Protein AF-A0A062V766-F1 (afdb_monomer)

Structure (mmCIF, N/CA/C/O backbone):
data_AF-A0A062V766-F1
#
_entry.id   AF-A0A062V766-F1
#
loop_
_atom_site.group_PDB
_atom_site.id
_atom_site.type_symbol
_atom_site.label_atom_id
_atom_site.label_alt_id
_atom_site.label_comp_id
_atom_site.label_asym_id
_atom_site.label_entity_id
_atom_site.label_seq_id
_atom_site.pdbx_PDB_ins_code
_atom_site.Cartn_x
_atom_site.Cartn_y
_atom_site.Cartn_z
_atom_site.occupancy
_atom_site.B_iso_or_equiv
_atom_site.auth_seq_id
_atom_site.auth_comp_id
_atom_site.auth_asym_id
_atom_site.auth_atom_id
_atom_site.pdbx_PDB_model_num
ATOM 1 N N . MET A 1 1 ? -29.281 -42.625 44.409 1.00 48.81 1 MET A N 1
ATOM 2 C CA . MET A 1 1 ? -29.915 -42.086 43.187 1.00 48.81 1 MET A CA 1
ATOM 3 C C . MET A 1 1 ? -29.491 -40.642 42.894 1.00 48.81 1 MET A C 1
ATOM 5 O O . MET A 1 1 ? -29.068 -40.381 41.783 1.00 48.81 1 MET A O 1
ATOM 9 N N . VAL A 1 2 ? -29.471 -39.732 43.881 1.00 44.69 2 VAL A N 1
ATOM 10 C CA . VAL A 1 2 ? -29.053 -38.321 43.687 1.00 44.69 2 VAL A CA 1
ATOM 11 C C . VAL A 1 2 ? -27.587 -38.158 43.235 1.00 44.69 2 VAL A C 1
ATOM 13 O O . VAL A 1 2 ? -27.307 -37.372 42.341 1.00 44.69 2 VAL A O 1
ATOM 16 N N . LYS A 1 3 ? -26.642 -38.946 43.771 1.00 46.03 3 LYS A N 1
ATOM 17 C CA . LYS A 1 3 ? -25.210 -38.843 43.408 1.00 46.03 3 LYS A CA 1
ATOM 18 C C . LYS A 1 3 ? -24.894 -39.232 41.954 1.00 46.03 3 LYS A C 1
ATOM 20 O O . LYS A 1 3 ? -23.964 -38.690 41.372 1.00 46.03 3 LYS A O 1
ATOM 25 N N . THR A 1 4 ? -25.670 -40.140 41.365 1.00 55.16 4 THR A N 1
ATOM 26 C CA . THR A 1 4 ? -25.460 -40.616 39.988 1.00 55.16 4 THR A CA 1
ATOM 27 C C . THR A 1 4 ? -25.928 -39.584 38.959 1.00 55.16 4 THR A C 1
ATOM 29 O O . THR A 1 4 ? -25.317 -39.452 37.907 1.00 55.16 4 THR A O 1
ATOM 32 N N . PHE A 1 5 ? -26.961 -38.803 39.288 1.00 56.31 5 PHE A N 1
ATOM 33 C CA . PHE A 1 5 ? -27.483 -37.743 38.425 1.00 56.31 5 PHE A CA 1
ATOM 34 C C . PHE A 1 5 ? -26.503 -36.566 38.290 1.00 56.31 5 PHE A C 1
ATOM 36 O O . P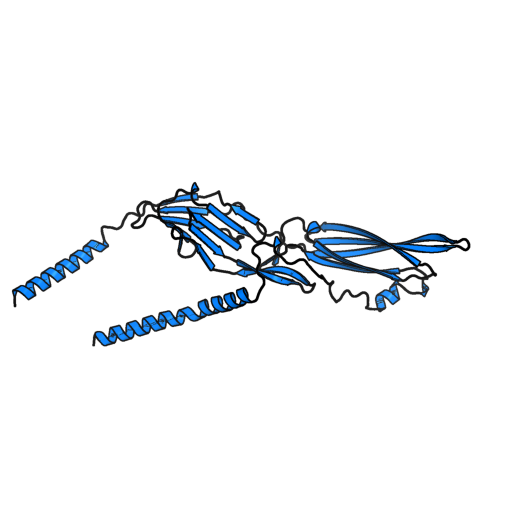HE A 1 5 ? -26.246 -36.115 37.179 1.00 56.31 5 PHE A O 1
ATOM 43 N N . TYR A 1 6 ? -25.883 -36.130 39.394 1.00 55.53 6 TYR A N 1
ATOM 44 C CA . TYR A 1 6 ? -24.872 -35.064 39.353 1.00 55.53 6 TYR A CA 1
ATOM 45 C C . TYR A 1 6 ? -23.629 -35.464 38.557 1.00 55.53 6 TYR A C 1
ATOM 47 O O . TYR A 1 6 ? -23.127 -34.656 37.789 1.00 55.53 6 TYR A O 1
ATOM 55 N N . LEU A 1 7 ? -23.176 -36.717 38.672 1.00 56.44 7 LEU A N 1
ATOM 56 C CA . LEU A 1 7 ? -22.023 -37.204 37.914 1.00 56.44 7 LEU A CA 1
ATOM 57 C C . LEU A 1 7 ? -22.285 -37.182 36.398 1.00 56.44 7 LEU A C 1
ATOM 59 O O . LEU A 1 7 ? -21.440 -36.729 35.633 1.00 56.44 7 LEU A O 1
ATOM 63 N N . VAL A 1 8 ? -23.470 -37.627 35.967 1.00 62.81 8 VAL A N 1
ATOM 64 C CA . VAL A 1 8 ? -23.859 -37.632 34.546 1.00 62.81 8 VAL A CA 1
ATOM 65 C C . VAL A 1 8 ? -24.003 -36.206 34.008 1.00 62.81 8 VAL A C 1
ATOM 67 O O . VAL A 1 8 ? -23.553 -35.931 32.899 1.00 62.81 8 VAL A O 1
ATOM 70 N N . LEU A 1 9 ? -24.550 -35.283 34.805 1.00 56.00 9 LEU A N 1
ATOM 71 C CA . LEU A 1 9 ? -24.680 -33.876 34.422 1.00 56.00 9 LEU A CA 1
ATOM 72 C C . LEU A 1 9 ? -23.312 -33.175 34.316 1.00 56.00 9 LEU A C 1
ATOM 74 O O . LEU A 1 9 ? -23.093 -32.422 33.375 1.00 56.00 9 LEU A O 1
ATOM 78 N N . SER A 1 10 ? -22.372 -33.456 35.227 1.00 57.69 10 SER A N 1
ATOM 79 C CA . SER A 1 10 ? -21.005 -32.912 35.175 1.00 57.69 10 SER A CA 1
ATOM 80 C C . SER A 1 10 ? -20.206 -33.442 33.985 1.00 57.69 10 SER A C 1
ATOM 82 O O . SER A 1 10 ? -19.465 -32.685 33.367 1.00 57.69 10 SER A O 1
ATOM 84 N N . ILE A 1 11 ? -20.377 -34.722 33.638 1.00 62.09 11 ILE A N 1
ATOM 85 C CA . ILE A 1 11 ? -19.729 -35.327 32.467 1.00 62.09 11 ILE A CA 1
ATOM 86 C C . ILE A 1 11 ? -20.314 -34.746 31.174 1.00 62.09 11 ILE A C 1
ATOM 88 O O . ILE A 1 11 ? -19.553 -34.388 30.284 1.00 62.09 11 ILE A O 1
ATOM 92 N N . LEU A 1 12 ? -21.636 -34.570 31.080 1.00 49.22 12 LEU A N 1
ATOM 93 C CA . LEU A 1 12 ? -22.268 -33.909 29.931 1.00 49.22 12 LEU A CA 1
ATOM 94 C C . LEU A 1 12 ? -21.841 -32.443 29.793 1.00 49.22 12 LEU A C 1
ATOM 96 O O . LEU A 1 12 ? -21.613 -31.995 28.678 1.00 49.22 12 LEU A O 1
ATOM 100 N N . PHE A 1 13 ? -21.677 -31.718 30.904 1.00 49.19 13 PHE A N 1
ATOM 101 C CA . PHE A 1 13 ? -21.192 -30.335 30.899 1.00 49.19 13 PHE A CA 1
ATOM 102 C C . PHE A 1 13 ? -19.728 -30.245 30.433 1.00 49.19 13 PHE A C 1
ATOM 104 O O . PHE A 1 13 ? -19.394 -29.387 29.626 1.00 49.19 13 PHE A O 1
ATOM 111 N N . LEU A 1 14 ? -18.869 -31.179 30.859 1.00 45.12 14 LEU A N 1
ATOM 112 C CA . LEU A 1 14 ? -17.479 -31.283 30.390 1.00 45.12 14 LEU A CA 1
ATOM 113 C C . LEU A 1 14 ? -17.375 -31.701 28.912 1.00 45.12 14 LEU A C 1
ATOM 115 O O . LEU A 1 14 ? -16.494 -31.223 28.201 1.00 45.12 14 LEU A O 1
ATOM 119 N N . ILE A 1 15 ? -18.280 -32.561 28.435 1.00 50.81 15 ILE A N 1
ATOM 120 C CA . ILE A 1 15 ? -18.368 -32.948 27.018 1.00 50.81 15 ILE A CA 1
ATOM 121 C C . ILE A 1 15 ? -18.870 -31.770 26.164 1.00 50.81 15 ILE A C 1
ATOM 123 O O . ILE A 1 15 ? -18.345 -31.541 25.084 1.00 50.81 15 ILE A O 1
ATOM 127 N N . PHE A 1 16 ? -19.819 -30.969 26.657 1.00 46.22 16 PHE A N 1
ATOM 128 C CA . PHE A 1 16 ? -20.272 -29.759 25.958 1.00 46.22 16 PHE A CA 1
ATOM 129 C C . PHE A 1 16 ? -19.172 -28.691 25.857 1.00 46.22 16 PHE A C 1
ATOM 131 O O . PHE A 1 16 ? -18.965 -28.148 24.779 1.00 46.22 16 PHE A O 1
ATOM 138 N N . ILE A 1 17 ? -18.400 -28.469 26.930 1.00 49.62 17 ILE A N 1
ATOM 139 C CA . ILE A 1 17 ? -17.261 -27.529 26.922 1.00 49.62 17 ILE A CA 1
ATOM 140 C C . ILE A 1 17 ? -16.151 -27.977 25.952 1.00 49.62 17 ILE A C 1
ATOM 142 O O . ILE A 1 17 ? -15.441 -27.141 25.407 1.00 49.62 17 ILE A O 1
ATOM 146 N N . SER A 1 18 ? -15.994 -29.284 25.712 1.00 46.19 18 SER A N 1
ATOM 147 C CA . SER A 1 18 ? -14.934 -29.814 24.838 1.00 46.19 18 SER A CA 1
ATOM 148 C C . SER A 1 18 ? -15.321 -29.938 23.361 1.00 46.19 18 SER A C 1
ATOM 150 O O . SER A 1 18 ? -14.431 -30.079 22.528 1.00 46.19 18 SER A O 1
ATOM 152 N N . ILE A 1 19 ? -16.611 -29.868 23.012 1.00 49.03 19 ILE A N 1
ATOM 153 C CA . ILE A 1 19 ? -17.078 -29.960 21.615 1.00 49.03 19 ILE A CA 1
ATOM 154 C C . ILE A 1 19 ? -17.166 -28.576 20.945 1.00 49.03 19 ILE A C 1
ATOM 156 O O . ILE A 1 19 ? -16.994 -28.485 19.733 1.00 49.03 19 ILE A O 1
ATOM 160 N N . GLU A 1 20 ? -17.372 -27.493 21.701 1.00 49.12 20 GLU A N 1
ATOM 161 C CA . GLU A 1 20 ? -17.402 -26.126 21.142 1.00 49.12 20 GLU A CA 1
ATOM 162 C C . GLU A 1 20 ? -16.000 -25.535 20.892 1.00 49.12 20 GLU A C 1
ATOM 164 O O . GLU A 1 20 ? -15.866 -24.604 20.104 1.00 49.12 20 GLU A O 1
ATOM 169 N N . ALA A 1 21 ? -14.944 -26.112 21.475 1.00 47.88 21 ALA A N 1
ATOM 170 C CA . ALA A 1 21 ? -13.578 -25.593 21.362 1.00 47.88 21 ALA A CA 1
ATOM 171 C C . ALA A 1 21 ? -12.882 -25.892 20.015 1.00 47.88 21 ALA A C 1
ATOM 173 O O . ALA A 1 21 ? -11.914 -25.230 19.667 1.00 47.88 21 ALA A O 1
ATOM 174 N N . THR A 1 22 ? -13.347 -26.856 19.212 1.00 57.22 22 THR A N 1
ATOM 175 C CA . THR A 1 22 ? -12.500 -27.411 18.136 1.00 57.22 22 THR A CA 1
ATOM 176 C C . THR A 1 22 ? -12.442 -26.587 16.849 1.00 57.22 22 THR A C 1
ATOM 178 O O . THR A 1 22 ? -11.499 -26.746 16.085 1.00 57.22 22 THR A O 1
ATOM 181 N N . ALA A 1 23 ? -13.437 -25.742 16.563 1.00 54.44 23 ALA A N 1
ATOM 182 C CA . ALA A 1 23 ? -13.409 -24.889 15.367 1.00 54.44 23 ALA A CA 1
ATOM 183 C C . ALA A 1 23 ? -12.599 -23.607 15.614 1.00 54.44 23 ALA A C 1
ATOM 185 O O . ALA A 1 23 ? -11.758 -23.239 14.800 1.00 54.44 23 ALA A O 1
ATOM 186 N N . GLU A 1 24 ? -12.803 -22.984 16.776 1.00 55.12 24 GLU A N 1
ATOM 187 C CA . GLU A 1 24 ? -12.105 -21.761 17.176 1.00 55.12 24 GLU A CA 1
ATOM 188 C C . GLU A 1 24 ? -10.621 -22.040 17.481 1.00 55.12 24 GLU A C 1
ATOM 190 O O . GLU A 1 24 ? -9.758 -21.264 17.079 1.00 55.12 24 GLU A O 1
ATOM 195 N N . GLU A 1 25 ? -10.288 -23.193 18.084 1.00 59.53 25 GLU A N 1
ATOM 196 C CA . GLU A 1 25 ? -8.892 -23.617 18.287 1.00 59.53 25 GLU A CA 1
ATOM 197 C C . GLU A 1 25 ? -8.177 -23.986 16.980 1.00 59.53 25 GLU A C 1
ATOM 199 O O . GLU A 1 25 ? -6.976 -23.745 16.868 1.00 59.53 25 GLU A O 1
ATOM 204 N N . GLN A 1 26 ? -8.882 -24.539 15.985 1.00 57.03 26 GLN A N 1
ATOM 205 C CA . GLN A 1 26 ? -8.289 -24.854 14.681 1.00 57.03 26 GLN A CA 1
ATOM 206 C C . GLN A 1 26 ? -7.999 -23.576 13.883 1.00 57.03 26 GLN A C 1
ATOM 208 O O . GLN A 1 26 ? -6.915 -23.461 13.320 1.00 57.03 26 GLN A O 1
ATOM 213 N N . GLU A 1 27 ? -8.901 -22.586 13.898 1.00 57.53 27 GLU A N 1
ATOM 214 C CA . GLU A 1 27 ? -8.637 -21.262 13.314 1.00 57.53 27 GLU A CA 1
ATOM 215 C C . GLU A 1 27 ? -7.479 -20.554 14.029 1.00 57.53 27 GLU A C 1
ATOM 217 O O . GLU A 1 27 ? -6.598 -20.004 13.372 1.00 57.53 27 GLU A O 1
ATOM 222 N N . LEU A 1 28 ? -7.412 -20.630 15.364 1.00 56.41 28 LEU A N 1
ATOM 223 C CA . LEU A 1 28 ? -6.282 -20.120 16.149 1.00 56.41 28 LEU A CA 1
ATOM 224 C C . LEU A 1 28 ? -4.969 -20.844 15.835 1.00 56.41 28 LEU A C 1
ATOM 226 O O . LEU A 1 28 ? -3.922 -20.201 15.790 1.00 56.41 28 LEU A O 1
ATOM 230 N N . TYR A 1 29 ? -5.003 -22.159 15.611 1.00 57.97 29 TYR A N 1
ATOM 231 C CA . TYR A 1 29 ? -3.830 -22.959 15.270 1.00 57.97 29 TYR A CA 1
ATOM 232 C C . TYR A 1 29 ? -3.346 -22.686 13.844 1.00 57.97 29 TYR A C 1
ATOM 234 O O . TYR A 1 29 ? -2.159 -22.437 13.651 1.00 57.97 29 TYR A O 1
ATOM 242 N N . ASP A 1 30 ? -4.240 -22.654 12.857 1.00 56.34 30 ASP A N 1
ATOM 243 C CA . ASP A 1 30 ? -3.898 -22.332 11.469 1.00 56.34 30 ASP A CA 1
ATOM 244 C C . ASP A 1 30 ? -3.427 -20.872 11.349 1.00 56.34 30 ASP A C 1
ATOM 246 O O . ASP A 1 30 ? -2.458 -20.594 10.642 1.00 56.34 30 ASP A O 1
ATOM 250 N N . MET A 1 31 ? -4.013 -19.953 12.128 1.00 58.41 31 MET A N 1
ATOM 251 C CA . MET A 1 31 ? -3.537 -18.575 12.284 1.00 58.41 31 MET A CA 1
ATOM 252 C C . MET A 1 31 ? -2.167 -18.516 12.969 1.00 58.41 31 MET A C 1
ATOM 254 O O . MET A 1 31 ? -1.307 -17.763 12.528 1.00 58.41 31 MET A O 1
ATOM 258 N N . PHE A 1 32 ? -1.915 -19.312 14.010 1.00 58.28 32 PHE A N 1
ATOM 259 C CA . PHE A 1 32 ? -0.611 -19.373 14.678 1.00 58.28 32 PHE A CA 1
ATOM 260 C C . PHE A 1 32 ? 0.475 -19.949 13.757 1.00 58.28 32 PHE A C 1
ATOM 262 O O . PHE A 1 32 ? 1.581 -19.416 13.686 1.00 58.28 32 PHE A O 1
ATOM 269 N N . ILE A 1 33 ? 0.166 -21.003 12.999 1.00 55.38 33 ILE A N 1
ATOM 270 C CA . ILE A 1 33 ? 1.068 -21.575 11.995 1.00 55.38 33 ILE A CA 1
ATOM 271 C C . ILE A 1 33 ? 1.300 -20.586 10.854 1.00 55.38 33 ILE A C 1
ATOM 273 O O . ILE A 1 33 ? 2.446 -20.420 10.432 1.00 55.38 33 ILE A O 1
ATOM 277 N N . ALA A 1 34 ? 0.271 -19.869 10.397 1.00 52.94 34 ALA A N 1
ATOM 278 C CA . ALA A 1 34 ? 0.447 -18.751 9.482 1.00 52.94 34 ALA A CA 1
ATOM 279 C C . ALA A 1 34 ? 1.408 -17.726 10.106 1.00 52.94 34 ALA A C 1
ATOM 281 O O . ALA A 1 34 ? 2.424 -17.396 9.486 1.00 52.94 34 ALA A O 1
ATOM 282 N N . MET A 1 35 ? 1.155 -17.261 11.337 1.00 53.97 35 MET A N 1
ATOM 283 C CA . MET A 1 35 ? 1.963 -16.251 12.043 1.00 53.97 35 MET A CA 1
ATOM 284 C C . MET A 1 35 ? 3.436 -16.643 12.181 1.00 53.97 35 MET A C 1
ATOM 286 O O . MET A 1 35 ? 4.321 -15.799 12.082 1.00 53.97 35 MET A O 1
ATOM 290 N N . MET A 1 36 ? 3.708 -17.932 12.356 1.00 55.75 36 MET A N 1
ATOM 291 C CA . MET A 1 36 ? 5.061 -18.474 12.469 1.00 55.75 36 MET A CA 1
ATOM 292 C C . MET A 1 36 ? 5.735 -18.737 11.113 1.00 55.75 36 MET A C 1
ATOM 294 O O . MET A 1 36 ? 6.951 -18.926 11.075 1.00 55.75 36 MET A O 1
ATOM 298 N N . SER A 1 37 ? 4.976 -18.793 10.014 1.00 55.16 37 SER A N 1
ATOM 299 C CA . SER A 1 37 ? 5.478 -19.190 8.687 1.00 55.16 37 SER A CA 1
ATOM 300 C C . SER A 1 37 ? 5.611 -18.031 7.691 1.00 55.16 37 SER A C 1
ATOM 302 O O . SER A 1 37 ? 6.369 -18.155 6.729 1.00 55.16 37 SER A O 1
ATOM 304 N N . GLY A 1 38 ? 4.920 -16.908 7.921 1.00 61.75 38 GLY A N 1
ATOM 305 C CA . GLY A 1 38 ? 4.926 -15.725 7.052 1.00 61.75 38 GLY A CA 1
ATOM 306 C C . GLY A 1 38 ? 5.729 -14.533 7.590 1.00 61.75 38 GLY A C 1
ATOM 307 O O . GLY A 1 38 ? 6.041 -14.446 8.774 1.00 61.75 38 GLY A O 1
ATOM 308 N N . SER A 1 39 ? 6.054 -13.583 6.708 1.00 78.25 39 SER A N 1
ATOM 309 C CA . SER A 1 39 ? 6.459 -12.228 7.112 1.00 78.25 39 SER A CA 1
ATOM 310 C C . SER A 1 39 ? 5.211 -11.360 7.252 1.00 78.25 39 SER A C 1
ATOM 312 O O . SER A 1 39 ? 4.399 -11.296 6.330 1.00 78.25 39 SER A O 1
ATOM 314 N N . TYR A 1 40 ? 5.066 -10.712 8.404 1.00 85.19 40 TYR A N 1
ATOM 315 C CA . TYR A 1 40 ? 3.931 -9.857 8.745 1.00 85.19 40 TYR A CA 1
ATOM 316 C C . TYR A 1 40 ? 4.383 -8.420 8.861 1.00 85.19 40 TYR A C 1
ATOM 318 O O . TYR A 1 40 ? 5.505 -8.158 9.299 1.00 85.19 40 TYR A O 1
ATOM 326 N N . ILE A 1 41 ? 3.491 -7.505 8.505 1.00 89.31 41 ILE A N 1
ATOM 327 C CA . ILE A 1 41 ? 3.732 -6.074 8.642 1.00 89.31 41 ILE A CA 1
ATOM 328 C C . ILE A 1 41 ? 2.540 -5.398 9.312 1.00 89.31 41 ILE A C 1
ATOM 330 O O . ILE A 1 41 ? 1.384 -5.726 9.045 1.00 89.31 41 ILE A O 1
ATOM 334 N N . ASP A 1 42 ? 2.841 -4.418 10.156 1.00 86.56 42 ASP A N 1
ATOM 335 C CA . ASP A 1 42 ? 1.842 -3.499 10.707 1.00 86.56 42 ASP A CA 1
ATOM 336 C C . ASP A 1 42 ? 1.718 -2.244 9.832 1.00 86.56 42 ASP A C 1
ATOM 338 O O . ASP A 1 42 ? 0.648 -1.635 9.770 1.00 86.56 42 ASP A O 1
ATOM 342 N N . ASN A 1 43 ? 2.804 -1.859 9.150 1.00 91.19 43 ASN A N 1
ATOM 343 C CA 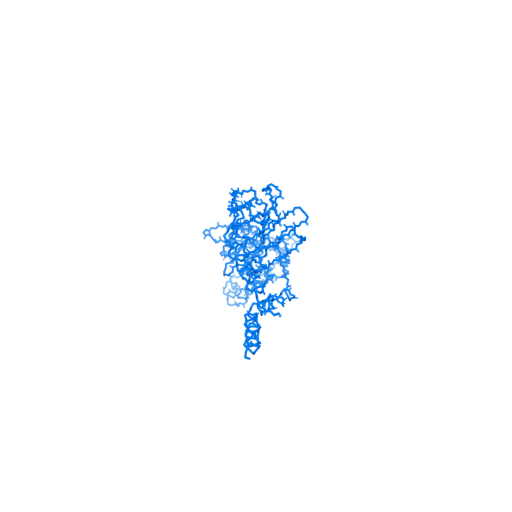. ASN A 1 43 ? 2.862 -0.701 8.270 1.00 91.19 43 ASN A CA 1
ATOM 344 C C . ASN A 1 43 ? 3.392 -1.084 6.884 1.00 91.19 43 ASN A C 1
ATOM 346 O O . ASN A 1 43 ? 4.336 -1.860 6.756 1.00 91.19 43 ASN A O 1
ATOM 350 N N . VAL A 1 44 ? 2.831 -0.489 5.833 1.00 92.69 44 VAL A N 1
ATOM 351 C CA . VAL A 1 44 ? 3.313 -0.674 4.454 1.00 92.69 44 VAL A CA 1
ATOM 352 C C . VAL A 1 44 ? 4.770 -0.256 4.256 1.00 92.69 44 VAL A C 1
ATOM 354 O O . VAL A 1 44 ? 5.418 -0.770 3.350 1.00 92.69 44 VAL A O 1
ATOM 357 N N . SER A 1 45 ? 5.310 0.626 5.104 1.00 91.56 45 SER A N 1
ATOM 358 C CA . SER A 1 45 ? 6.733 0.985 5.102 1.00 91.56 45 SER A CA 1
ATOM 359 C C . SER A 1 45 ? 7.661 -0.190 5.398 1.00 91.56 45 SER A C 1
ATOM 361 O O . SER A 1 45 ? 8.845 -0.117 5.078 1.00 91.56 45 SER A O 1
ATOM 363 N N . ASP A 1 46 ? 7.131 -1.244 6.018 1.00 90.81 46 ASP A N 1
ATOM 364 C CA . ASP A 1 46 ? 7.881 -2.434 6.409 1.00 90.81 46 ASP A CA 1
ATOM 365 C C . ASP A 1 46 ? 7.872 -3.502 5.302 1.00 90.81 46 ASP A C 1
ATOM 367 O O . ASP A 1 46 ? 8.481 -4.563 5.458 1.00 90.81 46 ASP A O 1
ATOM 371 N N . LEU A 1 47 ? 7.197 -3.241 4.171 1.00 90.81 47 LEU A N 1
ATOM 372 C CA . LEU A 1 47 ? 7.267 -4.111 3.001 1.00 90.81 47 LEU A CA 1
ATOM 373 C C . LEU A 1 47 ? 8.720 -4.234 2.521 1.00 90.81 47 LEU A C 1
ATOM 375 O O . LEU A 1 47 ? 9.451 -3.238 2.465 1.00 90.81 47 LEU A O 1
ATOM 379 N N . PRO A 1 48 ? 9.153 -5.441 2.117 1.00 88.19 48 PRO A N 1
ATOM 380 C CA . PRO A 1 48 ? 10.458 -5.599 1.504 1.00 88.19 48 PRO A CA 1
ATOM 381 C C . PRO A 1 48 ? 10.522 -4.785 0.202 1.00 88.19 48 PRO A C 1
ATOM 383 O O . PRO A 1 48 ? 9.504 -4.600 -0.471 1.00 88.19 48 PRO A O 1
ATOM 386 N N . PRO A 1 49 ? 11.710 -4.313 -0.202 1.00 83.31 49 PRO A N 1
ATOM 387 C CA . PRO A 1 49 ? 11.855 -3.643 -1.483 1.00 83.31 49 PRO A CA 1
ATOM 388 C C . PRO A 1 49 ? 11.534 -4.610 -2.630 1.00 83.31 49 PRO A C 1
ATOM 390 O O . PRO A 1 49 ? 11.895 -5.791 -2.587 1.00 83.31 49 PRO A O 1
ATOM 393 N N . SER A 1 50 ? 10.915 -4.094 -3.692 1.00 78.62 50 SER A N 1
ATOM 394 C CA . SER A 1 50 ? 10.761 -4.836 -4.946 1.00 78.62 50 SER A CA 1
ATOM 395 C C . SER A 1 50 ? 12.150 -5.130 -5.519 1.00 78.62 50 SER A C 1
ATOM 397 O O . SER A 1 50 ? 12.857 -4.221 -5.948 1.00 78.62 50 SER A O 1
ATOM 399 N N . SER A 1 51 ? 12.595 -6.386 -5.447 1.00 68.62 51 SER A N 1
ATOM 400 C CA . SER A 1 51 ? 13.985 -6.747 -5.771 1.00 68.62 51 SER A CA 1
ATOM 401 C C . SER A 1 51 ? 14.184 -7.190 -7.218 1.00 68.62 51 SER A C 1
ATOM 403 O O . SER A 1 51 ? 15.323 -7.225 -7.681 1.00 68.62 51 SER A O 1
ATOM 405 N N . ASN A 1 52 ? 13.107 -7.520 -7.937 1.00 71.75 52 ASN A N 1
ATOM 406 C CA . ASN A 1 52 ? 13.163 -7.890 -9.350 1.00 71.75 52 ASN A CA 1
ATOM 407 C C . ASN A 1 52 ? 11.747 -7.960 -9.947 1.00 71.75 52 ASN A C 1
ATOM 409 O O . ASN A 1 52 ? 11.243 -9.070 -10.168 1.00 71.75 52 ASN A O 1
ATOM 413 N N . PRO A 1 53 ? 11.053 -6.826 -10.116 1.00 75.94 53 PRO A N 1
ATOM 414 C CA . PRO A 1 53 ? 9.757 -6.852 -10.759 1.00 75.94 53 PRO A CA 1
ATOM 415 C C . PRO A 1 53 ? 9.922 -7.292 -12.219 1.00 75.94 53 PRO A C 1
ATOM 417 O O . PRO A 1 53 ? 10.804 -6.817 -12.932 1.00 75.94 53 PRO A O 1
ATOM 420 N N . MET A 1 54 ? 9.106 -8.249 -12.653 1.00 73.56 54 MET A N 1
ATOM 421 C CA . MET A 1 54 ? 9.139 -8.755 -14.024 1.00 73.56 54 MET A CA 1
ATOM 422 C C . MET A 1 54 ? 7.910 -8.255 -14.778 1.00 73.56 54 MET A C 1
ATOM 424 O O . MET A 1 54 ? 6.824 -8.268 -14.198 1.00 73.56 54 MET A O 1
ATOM 428 N N . PRO A 1 55 ? 8.047 -7.862 -16.055 1.00 72.81 55 PRO A N 1
ATOM 429 C CA . PRO A 1 55 ? 6.879 -7.571 -16.872 1.00 72.81 55 PRO A CA 1
ATOM 430 C C . PRO A 1 55 ? 6.002 -8.813 -17.003 1.00 72.81 55 PRO A C 1
ATOM 432 O O . PRO A 1 55 ? 6.458 -9.940 -16.759 1.00 72.81 55 PRO A O 1
ATOM 435 N N . ASP A 1 56 ? 4.765 -8.624 -17.455 1.00 66.50 56 ASP A N 1
ATOM 436 C CA . ASP A 1 56 ? 3.954 -9.759 -17.888 1.00 66.50 56 ASP A CA 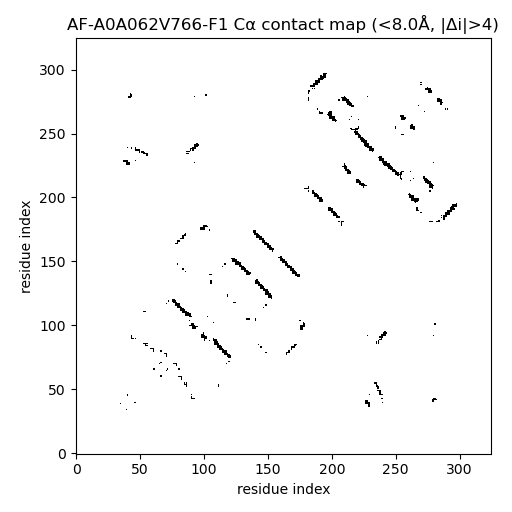1
ATOM 437 C C . ASP A 1 56 ? 4.756 -10.631 -18.882 1.00 66.50 56 ASP A C 1
ATOM 439 O O . ASP A 1 56 ? 5.339 -10.147 -19.857 1.00 66.50 56 ASP A O 1
ATOM 443 N N . ARG A 1 57 ? 4.822 -11.945 -18.622 1.00 55.69 57 ARG A N 1
ATOM 444 C CA . ARG A 1 57 ? 5.602 -12.903 -19.428 1.00 55.69 57 ARG A CA 1
ATOM 445 C C . ARG A 1 57 ? 5.160 -12.932 -20.888 1.00 55.69 57 ARG A C 1
ATOM 447 O O . ARG A 1 57 ? 5.954 -13.336 -21.735 1.00 55.69 57 ARG A O 1
ATOM 454 N N . ASN A 1 58 ? 3.936 -12.499 -21.173 1.00 56.16 58 ASN A N 1
ATOM 455 C CA . ASN A 1 58 ? 3.395 -12.415 -22.526 1.00 56.16 58 ASN A CA 1
ATOM 456 C C . ASN A 1 58 ? 3.964 -11.236 -23.339 1.00 56.16 58 ASN A C 1
ATOM 458 O O . ASN A 1 58 ? 3.775 -11.190 -24.548 1.00 56.16 58 ASN A O 1
ATOM 462 N N . TRP A 1 59 ? 4.691 -10.310 -22.706 1.00 53.69 59 TRP A N 1
ATOM 463 C CA . TRP A 1 59 ? 5.303 -9.132 -23.335 1.00 53.69 59 TRP A CA 1
ATOM 464 C C . TRP A 1 59 ? 6.802 -9.306 -23.619 1.00 53.69 59 TRP A C 1
ATOM 466 O O . TRP A 1 59 ? 7.573 -8.343 -23.647 1.00 53.69 59 TRP A O 1
ATOM 476 N N . GLN A 1 60 ? 7.264 -10.539 -23.849 1.00 54.06 60 GLN A N 1
ATOM 477 C CA . GLN A 1 60 ? 8.605 -10.715 -24.397 1.00 54.06 60 GLN A CA 1
ATOM 478 C C . GLN A 1 60 ? 8.615 -10.235 -25.858 1.00 54.06 60 GLN A C 1
ATOM 480 O O . GLN A 1 60 ? 7.851 -10.756 -26.670 1.00 54.06 60 GLN A O 1
ATOM 485 N N . PRO A 1 61 ? 9.484 -9.275 -26.236 1.00 47.44 61 PRO A N 1
ATOM 486 C CA . PRO A 1 61 ? 9.643 -8.840 -27.617 1.00 47.44 61 PRO A CA 1
ATOM 487 C C . PRO A 1 61 ? 10.383 -9.954 -28.367 1.00 47.44 61 PRO A C 1
ATOM 489 O O . PRO A 1 61 ? 11.606 -9.944 -28.504 1.00 47.44 61 PRO A O 1
ATOM 492 N N . GLY A 1 62 ? 9.634 -10.988 -28.732 1.00 47.84 62 GLY A N 1
ATOM 493 C CA . GLY A 1 62 ? 10.157 -12.273 -29.176 1.00 47.84 62 GLY A CA 1
ATOM 494 C C . GLY A 1 62 ? 9.162 -13.125 -29.956 1.00 47.84 62 GLY A C 1
ATOM 495 O O . GLY A 1 62 ? 9.593 -14.118 -30.539 1.00 47.84 62 GLY A O 1
ATOM 496 N N . ASP A 1 63 ? 7.896 -12.717 -30.074 1.00 51.44 63 ASP A N 1
ATOM 497 C CA . ASP A 1 63 ? 7.048 -13.207 -31.161 1.00 51.44 63 ASP A CA 1
ATOM 498 C C . ASP A 1 63 ? 7.585 -12.569 -32.444 1.00 51.44 63 ASP A C 1
ATOM 500 O O . ASP A 1 63 ? 7.244 -11.446 -32.819 1.00 51.44 63 ASP A O 1
ATOM 504 N N . GLY A 1 64 ? 8.575 -13.251 -33.029 1.00 56.97 64 GLY A N 1
ATOM 505 C CA . GLY A 1 64 ? 9.464 -12.730 -34.064 1.00 56.97 64 GLY A CA 1
ATOM 506 C C . GLY A 1 64 ? 8.734 -12.067 -35.226 1.00 56.97 64 GLY A C 1
ATOM 507 O O . GLY A 1 64 ? 9.289 -11.153 -35.830 1.00 56.97 64 GLY A O 1
ATOM 508 N N . ASP A 1 65 ? 7.494 -12.462 -35.491 1.00 62.03 65 ASP A N 1
ATOM 509 C CA . ASP A 1 65 ? 6.664 -11.964 -36.582 1.00 62.03 65 ASP A CA 1
ATOM 510 C C . ASP A 1 65 ? 6.491 -10.436 -36.545 1.00 62.03 65 ASP A C 1
ATOM 512 O O . ASP A 1 65 ? 6.720 -9.790 -37.566 1.00 62.03 65 ASP A O 1
ATOM 516 N N . TRP A 1 66 ? 6.246 -9.809 -35.383 1.00 68.38 66 TRP A N 1
ATOM 517 C CA . TRP A 1 66 ? 6.102 -8.341 -35.321 1.00 68.38 66 TRP A CA 1
ATOM 518 C C . TRP A 1 66 ? 7.407 -7.611 -35.662 1.00 68.38 66 TRP A C 1
ATOM 520 O O . TRP A 1 66 ? 7.395 -6.606 -36.378 1.00 68.38 66 TRP A O 1
ATOM 530 N N . ILE A 1 67 ? 8.547 -8.120 -35.176 1.00 68.81 67 ILE A N 1
ATOM 531 C CA . ILE A 1 67 ? 9.872 -7.550 -35.461 1.00 68.81 67 ILE A CA 1
ATOM 532 C C . ILE A 1 67 ? 10.229 -7.773 -36.938 1.00 68.81 67 ILE A C 1
ATOM 534 O O . ILE A 1 67 ? 10.814 -6.893 -37.570 1.00 68.81 67 ILE A O 1
ATOM 538 N N . TYR A 1 68 ? 9.885 -8.923 -37.518 1.00 67.25 68 TYR A N 1
ATOM 539 C CA . TYR A 1 68 ? 10.123 -9.186 -38.937 1.00 67.25 68 TYR A CA 1
ATOM 540 C C . TYR A 1 68 ? 9.254 -8.306 -39.841 1.00 67.25 68 TYR A C 1
ATOM 542 O O . TYR A 1 68 ? 9.776 -7.782 -40.824 1.00 67.25 68 TYR A O 1
ATOM 550 N N . GLU A 1 69 ? 7.986 -8.087 -39.492 1.00 68.94 69 GLU A N 1
ATOM 551 C CA . GLU A 1 69 ? 7.058 -7.253 -40.262 1.00 68.94 69 GLU A CA 1
ATOM 552 C C . GLU A 1 69 ? 7.387 -5.758 -40.159 1.00 68.94 69 GLU A C 1
ATOM 554 O O . GLU A 1 69 ? 7.484 -5.074 -41.180 1.00 68.94 69 GLU A O 1
ATOM 559 N N . ASN A 1 70 ? 7.620 -5.243 -38.947 1.00 68.06 70 ASN A N 1
ATOM 560 C CA . ASN A 1 70 ? 7.778 -3.801 -38.716 1.00 68.06 70 ASN A CA 1
ATOM 561 C C . ASN A 1 70 ? 9.231 -3.319 -38.774 1.00 68.06 70 ASN A C 1
ATOM 563 O O . ASN A 1 70 ? 9.480 -2.146 -39.049 1.00 68.06 70 ASN A O 1
ATOM 567 N N . CYS A 1 71 ? 10.201 -4.216 -38.586 1.00 72.19 71 CYS A N 1
ATOM 568 C CA . CYS A 1 71 ? 11.626 -3.905 -38.669 1.00 72.19 71 CYS A CA 1
ATOM 569 C C . CYS A 1 71 ? 12.313 -4.605 -39.860 1.00 72.19 71 CYS A C 1
ATOM 571 O O . CYS A 1 71 ? 13.484 -4.984 -39.746 1.00 72.19 71 CYS A O 1
ATOM 573 N N . ASN A 1 72 ? 11.614 -4.822 -40.984 1.00 66.19 72 ASN A N 1
ATOM 574 C CA . ASN A 1 72 ? 12.138 -5.536 -42.159 1.00 66.19 72 ASN A CA 1
ATOM 575 C C . ASN A 1 72 ? 13.414 -4.871 -42.736 1.00 66.19 72 ASN A C 1
ATOM 577 O O . ASN A 1 72 ? 13.448 -3.661 -42.986 1.00 66.19 72 ASN A O 1
ATOM 581 N N . TYR A 1 73 ? 14.441 -5.690 -43.009 1.00 61.41 73 TYR A N 1
ATOM 582 C CA . TYR A 1 73 ? 15.699 -5.307 -43.665 1.00 61.41 73 TYR A CA 1
ATOM 583 C C . TYR A 1 73 ? 15.501 -4.580 -44.998 1.00 61.41 73 TYR A C 1
ATOM 585 O O . TYR A 1 73 ? 16.290 -3.695 -45.329 1.00 61.41 73 TYR A O 1
ATOM 593 N N . GLU A 1 74 ? 14.460 -4.927 -45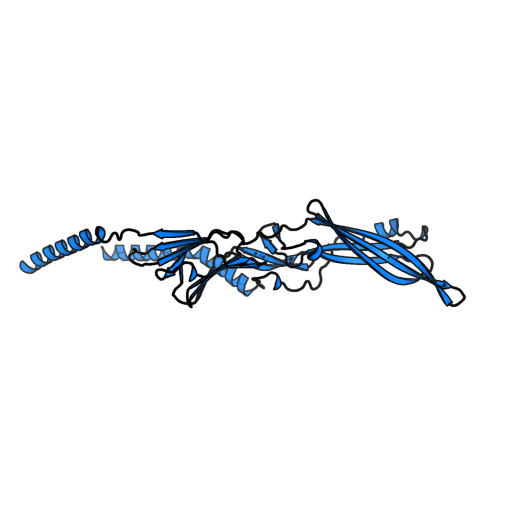.754 1.00 64.88 74 GLU A N 1
ATOM 594 C CA . GLU A 1 74 ? 14.212 -4.376 -47.093 1.00 64.88 74 GLU A CA 1
ATOM 595 C C . GLU A 1 74 ? 13.922 -2.871 -47.077 1.00 64.88 74 GLU A C 1
ATOM 597 O O . GLU A 1 74 ? 14.200 -2.171 -48.049 1.00 64.88 74 GLU A O 1
ATOM 602 N N . THR A 1 75 ? 13.415 -2.347 -45.958 1.00 65.38 75 THR A N 1
ATOM 603 C CA . THR A 1 75 ? 13.121 -0.913 -45.814 1.00 65.38 75 THR A CA 1
ATOM 604 C C . THR A 1 75 ? 14.372 -0.075 -45.545 1.00 65.38 75 THR A C 1
ATOM 606 O O . THR A 1 75 ? 14.334 1.150 -45.675 1.00 65.38 75 THR A O 1
ATOM 609 N N . GLY A 1 76 ? 15.478 -0.712 -45.138 1.00 70.81 76 GLY A N 1
ATOM 610 C CA . GLY A 1 76 ? 16.726 -0.050 -44.766 1.00 70.81 76 GLY A CA 1
ATOM 611 C C . GLY A 1 76 ? 16.625 0.882 -43.554 1.00 70.81 76 GLY A C 1
ATOM 612 O O . GLY A 1 76 ? 17.596 1.582 -43.279 1.00 70.81 76 GLY A O 1
ATOM 613 N N . ARG A 1 77 ? 15.492 0.929 -42.840 1.00 78.69 77 ARG A N 1
ATOM 614 C CA . ARG A 1 77 ? 15.279 1.818 -41.687 1.00 78.69 77 ARG A CA 1
ATOM 615 C C . ARG A 1 77 ? 15.753 1.167 -40.398 1.00 78.69 77 ARG A C 1
ATOM 617 O O . ARG A 1 77 ? 15.624 -0.044 -40.233 1.00 78.69 77 ARG A O 1
ATOM 624 N N . ASN A 1 78 ? 16.287 1.967 -39.483 1.00 87.31 78 ASN A N 1
ATOM 625 C CA . ASN A 1 78 ? 16.479 1.515 -38.111 1.00 87.31 78 ASN A CA 1
ATOM 626 C C . ASN A 1 78 ? 15.113 1.351 -37.443 1.00 87.31 78 ASN A C 1
ATOM 628 O O . ASN A 1 78 ? 14.156 2.027 -37.814 1.00 87.31 78 ASN A O 1
ATOM 632 N N . CYS A 1 79 ? 15.020 0.453 -36.471 1.00 88.00 79 CYS A N 1
ATOM 633 C CA . CYS A 1 79 ? 13.748 0.142 -35.833 1.00 88.00 79 CYS A CA 1
ATOM 634 C C . CYS A 1 79 ? 13.943 -0.045 -34.335 1.00 88.00 79 CYS A C 1
ATOM 636 O O . CYS A 1 79 ? 14.675 -0.944 -33.913 1.00 88.00 79 CYS A O 1
ATOM 638 N N . ILE A 1 80 ? 13.310 0.815 -33.544 1.00 89.56 80 ILE A N 1
ATOM 639 C CA . ILE A 1 80 ? 13.274 0.705 -32.087 1.00 89.56 80 ILE A CA 1
ATOM 640 C C . ILE A 1 80 ? 12.147 -0.254 -31.704 1.00 89.56 80 ILE A C 1
ATOM 642 O O . ILE A 1 80 ? 11.048 -0.169 -32.241 1.00 89.56 80 ILE A O 1
ATOM 646 N N . TYR A 1 81 ? 12.429 -1.169 -30.782 1.00 87.69 81 TYR A N 1
ATOM 647 C CA . TYR A 1 81 ? 11.464 -2.129 -30.252 1.00 87.69 81 TYR A CA 1
ATOM 648 C C . TYR A 1 81 ? 11.740 -2.392 -28.772 1.00 87.69 81 TYR A C 1
ATOM 650 O O . TYR A 1 81 ? 12.816 -2.071 -28.268 1.00 87.69 81 TYR A O 1
ATOM 658 N N . GLY A 1 82 ? 10.779 -2.953 -28.047 1.00 87.00 82 GLY A N 1
ATOM 659 C CA . GLY A 1 82 ? 10.886 -3.069 -26.598 1.00 87.00 82 GLY A CA 1
ATOM 660 C C . GLY A 1 82 ? 9.539 -3.227 -25.917 1.00 87.00 82 GLY A C 1
ATOM 661 O O . GLY A 1 82 ? 8.547 -3.537 -26.571 1.00 87.00 82 GLY A O 1
ATOM 662 N N . TRP A 1 83 ? 9.531 -3.000 -24.609 1.00 88.06 83 TRP A N 1
ATOM 663 C CA . TRP A 1 83 ? 8.338 -3.035 -23.776 1.00 88.06 83 TRP A CA 1
ATOM 664 C C . TRP A 1 83 ? 8.391 -1.984 -22.670 1.00 88.06 83 TRP A C 1
ATOM 666 O O . TRP A 1 83 ? 9.472 -1.549 -22.266 1.00 88.06 83 TRP A O 1
ATOM 676 N N . LEU A 1 84 ? 7.207 -1.604 -22.203 1.00 91.00 84 LEU A N 1
ATOM 677 C CA . LEU A 1 84 ? 6.934 -0.721 -21.076 1.00 91.00 84 LEU A CA 1
ATOM 678 C C . LEU A 1 84 ? 5.776 -1.359 -20.308 1.00 91.00 84 LEU A C 1
ATOM 680 O O . LEU A 1 84 ? 4.799 -1.742 -20.943 1.00 91.00 84 LEU A O 1
ATOM 684 N N . ASP A 1 85 ? 5.906 -1.499 -18.991 1.00 92.25 85 ASP A N 1
ATOM 685 C CA . ASP A 1 85 ? 4.886 -2.132 -18.153 1.00 92.25 85 ASP A CA 1
ATOM 686 C C . ASP A 1 85 ? 4.798 -1.447 -16.778 1.00 92.25 85 ASP A C 1
ATOM 688 O O . ASP A 1 85 ? 5.812 -1.212 -16.107 1.00 92.25 85 ASP A O 1
ATOM 692 N N . ILE A 1 86 ? 3.580 -1.142 -16.340 1.00 93.75 86 ILE A N 1
ATOM 693 C CA . ILE A 1 86 ? 3.247 -0.803 -14.960 1.00 93.75 86 ILE A CA 1
ATOM 694 C C . ILE A 1 86 ? 3.141 -2.126 -14.189 1.00 93.75 86 ILE A C 1
ATOM 696 O O . ILE A 1 86 ? 2.130 -2.830 -14.159 1.00 93.75 86 ILE A O 1
ATOM 700 N N . VAL A 1 87 ? 4.234 -2.486 -13.525 1.00 93.00 87 VAL A N 1
ATOM 701 C CA . VAL A 1 87 ? 4.366 -3.792 -12.865 1.00 93.00 87 VAL A CA 1
ATOM 702 C C . VAL A 1 87 ? 3.661 -3.867 -11.506 1.00 93.00 87 VAL A C 1
ATOM 704 O O . VAL A 1 87 ? 3.421 -4.959 -10.987 1.00 93.00 87 VAL A O 1
ATOM 707 N N . GLY A 1 88 ? 3.315 -2.720 -10.917 1.00 93.56 88 GLY A N 1
ATOM 708 C CA . GLY A 1 88 ? 2.557 -2.635 -9.671 1.00 93.56 88 GLY A CA 1
ATOM 709 C C . GLY A 1 88 ? 2.680 -1.275 -8.990 1.00 93.56 88 GLY A C 1
ATOM 710 O O . GLY A 1 88 ? 3.063 -0.285 -9.611 1.00 93.56 88 GLY A O 1
ATOM 711 N N . TYR A 1 89 ? 2.378 -1.229 -7.692 1.00 95.00 89 TYR A N 1
ATOM 712 C CA . TYR A 1 89 ? 2.440 -0.012 -6.882 1.00 95.00 89 TYR A CA 1
ATOM 713 C C . TYR A 1 89 ? 3.192 -0.272 -5.577 1.00 95.00 89 TYR A C 1
ATOM 715 O O . TYR A 1 89 ? 2.940 -1.266 -4.889 1.00 95.00 89 TYR A O 1
ATOM 723 N N . ASN A 1 90 ? 4.092 0.647 -5.227 1.00 94.00 90 ASN A N 1
ATOM 724 C CA . ASN A 1 90 ? 4.754 0.665 -3.928 1.00 94.00 90 ASN A CA 1
ATOM 725 C C . ASN A 1 90 ? 3.725 0.860 -2.812 1.00 94.00 90 ASN A C 1
ATOM 727 O O . ASN A 1 90 ? 2.732 1.569 -2.990 1.00 94.00 90 ASN A O 1
ATOM 731 N N . ASN A 1 91 ? 4.014 0.286 -1.643 1.00 94.44 91 ASN A N 1
ATOM 732 C CA . ASN A 1 91 ? 3.198 0.431 -0.439 1.00 94.44 91 ASN A CA 1
ATOM 733 C C . ASN A 1 91 ? 1.738 -0.013 -0.636 1.00 94.44 91 ASN A C 1
ATOM 735 O O . ASN A 1 91 ? 0.826 0.608 -0.099 1.00 94.44 91 ASN A O 1
ATOM 739 N N . SER A 1 92 ? 1.500 -1.051 -1.439 1.00 96.25 92 SER A N 1
ATOM 740 C CA . SER A 1 92 ? 0.147 -1.533 -1.714 1.00 96.25 92 SER A CA 1
ATOM 741 C C . SER A 1 92 ? -0.326 -2.563 -0.687 1.00 96.25 92 SER A C 1
ATOM 743 O O . SER A 1 92 ? 0.443 -3.365 -0.149 1.00 96.25 92 SER A O 1
ATOM 745 N N . ILE A 1 93 ? -1.630 -2.533 -0.427 1.00 96.88 93 ILE A N 1
ATOM 746 C CA . ILE A 1 93 ? -2.345 -3.487 0.417 1.00 96.88 93 ILE A CA 1
ATOM 747 C C . ILE A 1 93 ? -3.455 -4.130 -0.404 1.00 96.88 93 ILE A C 1
ATOM 749 O O . ILE A 1 93 ? -4.089 -3.462 -1.213 1.00 96.88 93 ILE A O 1
ATOM 753 N N . ARG A 1 94 ? -3.742 -5.406 -0.169 1.00 96.12 94 ARG A N 1
ATOM 754 C CA . ARG A 1 94 ? -4.937 -6.081 -0.675 1.00 96.12 94 ARG A CA 1
ATOM 755 C C . ARG A 1 94 ? -5.902 -6.337 0.477 1.00 96.12 94 ARG A C 1
ATOM 757 O O . ARG A 1 94 ? -5.474 -6.776 1.535 1.00 96.12 94 ARG A O 1
ATOM 764 N N . SER A 1 95 ? -7.191 -6.075 0.281 1.00 94.38 95 SER A N 1
ATOM 765 C CA . SER A 1 95 ? -8.254 -6.455 1.220 1.00 94.38 95 SER A CA 1
ATOM 766 C C . SER A 1 95 ? -9.411 -7.052 0.428 1.00 94.38 95 SER A C 1
ATOM 768 O O . SER A 1 95 ? -10.034 -6.366 -0.386 1.00 94.38 95 SER A O 1
ATOM 770 N N . GLY A 1 96 ? -9.658 -8.352 0.607 1.00 90.88 96 GLY A N 1
ATOM 771 C CA . GLY A 1 96 ? -10.541 -9.110 -0.282 1.00 90.88 96 GLY A CA 1
ATOM 772 C C . GLY A 1 96 ? -10.002 -9.124 -1.717 1.00 90.88 96 GLY A C 1
ATOM 773 O O . GLY A 1 96 ? -8.862 -9.525 -1.954 1.00 90.88 96 GLY A O 1
ATOM 774 N N . ASP A 1 97 ? -10.802 -8.657 -2.674 1.00 90.25 97 ASP A N 1
ATOM 775 C CA . ASP A 1 97 ? -10.438 -8.618 -4.100 1.00 90.25 97 ASP A CA 1
ATOM 776 C C . ASP A 1 97 ? -9.971 -7.238 -4.588 1.00 90.25 97 ASP A C 1
ATOM 778 O O . ASP A 1 97 ? -9.683 -7.067 -5.771 1.00 90.25 97 ASP A O 1
ATOM 782 N N . ALA A 1 98 ? -9.868 -6.259 -3.685 1.00 94.31 98 ALA A N 1
ATOM 783 C CA . ALA A 1 98 ? -9.452 -4.901 -4.013 1.00 94.31 98 ALA A CA 1
ATOM 784 C C . ALA A 1 98 ? -8.025 -4.611 -3.528 1.00 94.31 98 ALA A C 1
ATOM 786 O O . ALA A 1 98 ? -7.627 -5.001 -2.424 1.00 94.31 98 ALA A O 1
ATOM 787 N N . TYR A 1 99 ? -7.272 -3.892 -4.362 1.00 95.62 99 TYR A N 1
ATOM 788 C CA . TYR A 1 99 ? -5.974 -3.323 -4.016 1.00 95.62 99 TYR A CA 1
ATOM 789 C C . TYR A 1 99 ? -6.133 -1.861 -3.612 1.00 95.62 99 TYR A C 1
ATOM 791 O O . TYR A 1 99 ? -6.871 -1.104 -4.244 1.00 95.62 99 TYR A O 1
ATOM 799 N N . PHE A 1 100 ? -5.381 -1.471 -2.590 1.00 97.12 100 PHE A N 1
ATOM 800 C CA . PHE A 1 100 ? -5.384 -0.146 -2.006 1.00 97.12 100 PHE A CA 1
ATOM 801 C C . PHE A 1 100 ? -3.977 0.435 -1.944 1.00 97.12 100 PHE A C 1
ATOM 803 O O . PHE A 1 100 ? -3.000 -0.272 -1.684 1.00 97.12 100 PHE A O 1
ATOM 810 N N . ILE A 1 101 ? -3.900 1.747 -2.118 1.00 96.75 101 ILE A N 1
ATOM 811 C CA . ILE A 1 101 ? -2.709 2.569 -1.898 1.00 96.75 101 ILE A CA 1
ATOM 812 C C . ILE A 1 101 ? -3.094 3.810 -1.085 1.00 96.75 101 ILE A C 1
ATOM 814 O O . ILE A 1 101 ? -4.274 4.096 -0.885 1.00 96.75 101 ILE A O 1
ATOM 818 N N . GLN A 1 102 ? -2.100 4.579 -0.646 1.00 94.81 102 GLN A N 1
ATOM 819 C CA . GLN A 1 102 ? -2.324 5.886 -0.034 1.00 94.81 102 GLN A CA 1
ATOM 820 C C . GLN A 1 102 ? -1.425 6.933 -0.688 1.00 94.81 102 GLN A C 1
ATOM 822 O O . GLN A 1 102 ? -0.204 6.878 -0.556 1.00 94.81 102 GLN A O 1
ATOM 827 N N . GLY A 1 103 ? -2.031 7.920 -1.351 1.00 93.56 103 GLY A N 1
ATOM 828 C CA . GLY A 1 103 ? -1.316 9.007 -2.023 1.00 93.56 103 GLY A CA 1
ATOM 829 C C . GLY A 1 103 ? -1.472 8.989 -3.542 1.00 93.56 103 GLY A C 1
ATOM 830 O O . GLY A 1 103 ? -2.387 8.372 -4.084 1.00 93.56 103 GLY A O 1
ATOM 831 N N . ASN A 1 104 ? -0.591 9.718 -4.230 1.00 95.50 104 ASN A N 1
ATOM 832 C CA . ASN A 1 104 ? -0.657 9.910 -5.677 1.00 95.50 104 ASN A CA 1
ATOM 833 C C . ASN A 1 104 ? -0.211 8.634 -6.424 1.00 95.50 104 ASN A C 1
ATOM 835 O O . ASN A 1 104 ? 0.960 8.253 -6.316 1.00 95.50 104 ASN A O 1
ATOM 839 N N . PRO A 1 105 ? -1.086 8.006 -7.233 1.00 95.69 105 PRO A N 1
ATOM 840 C CA . PRO A 1 105 ? -0.762 6.779 -7.963 1.00 95.69 105 PRO A CA 1
ATOM 841 C C . PRO A 1 105 ? 0.462 6.918 -8.875 1.00 95.69 105 PRO A C 1
ATOM 843 O O . PRO A 1 105 ? 1.241 5.978 -9.008 1.00 95.69 105 PRO A O 1
ATOM 846 N N . LYS A 1 106 ? 0.684 8.102 -9.464 1.00 95.88 106 LYS A N 1
ATOM 847 C CA . LYS A 1 106 ? 1.830 8.364 -10.356 1.00 95.88 106 LYS A CA 1
ATOM 848 C C . LYS A 1 106 ? 3.177 8.245 -9.642 1.00 95.88 106 LYS A C 1
ATOM 850 O O . LYS A 1 106 ? 4.164 7.835 -10.256 1.00 95.88 106 LYS A O 1
ATOM 855 N N . ASP A 1 107 ? 3.217 8.606 -8.364 1.00 95.75 107 ASP A N 1
ATOM 856 C CA . ASP A 1 107 ? 4.447 8.602 -7.569 1.00 95.75 107 ASP A CA 1
ATOM 857 C C . ASP A 1 107 ? 4.726 7.207 -6.994 1.00 95.75 107 ASP A C 1
ATOM 859 O O . ASP A 1 107 ? 5.879 6.845 -6.770 1.00 95.75 107 ASP A O 1
ATOM 863 N N . LEU A 1 108 ? 3.672 6.406 -6.803 1.00 95.12 108 LEU A N 1
ATOM 864 C CA . LEU A 1 108 ? 3.750 5.056 -6.245 1.00 95.12 108 LEU A CA 1
ATOM 865 C C . LEU A 1 108 ? 3.902 3.960 -7.301 1.00 95.12 108 LEU A C 1
ATOM 867 O O . LEU A 1 108 ? 4.363 2.872 -6.963 1.00 95.12 108 LEU A O 1
ATOM 871 N N . ALA A 1 109 ? 3.528 4.222 -8.553 1.00 95.69 109 ALA A N 1
ATOM 872 C CA . ALA A 1 109 ? 3.630 3.249 -9.632 1.00 95.69 109 ALA A CA 1
ATOM 873 C C . ALA A 1 109 ? 5.076 2.789 -9.851 1.00 95.69 109 ALA A C 1
ATOM 875 O O . ALA A 1 109 ? 5.983 3.602 -10.070 1.00 95.69 109 ALA A O 1
ATOM 876 N N . ILE A 1 110 ? 5.253 1.473 -9.837 1.00 95.00 110 ILE A N 1
ATOM 877 C CA . ILE A 1 110 ? 6.475 0.785 -10.227 1.00 95.00 110 ILE A CA 1
ATOM 878 C C . ILE A 1 110 ? 6.350 0.537 -11.726 1.00 95.00 110 ILE A C 1
ATOM 880 O O . ILE A 1 110 ? 5.404 -0.107 -12.178 1.00 95.00 110 ILE A O 1
ATOM 884 N N . ILE A 1 111 ? 7.275 1.103 -12.492 1.00 93.94 111 ILE A N 1
ATOM 885 C CA . ILE A 1 111 ? 7.266 1.059 -13.951 1.00 93.94 111 ILE A CA 1
ATOM 886 C C . ILE A 1 111 ? 8.591 0.469 -14.384 1.00 93.94 111 ILE A C 1
ATOM 888 O O . ILE A 1 111 ? 9.645 0.980 -14.007 1.00 93.94 111 ILE A O 1
ATOM 892 N N . GLU A 1 112 ? 8.519 -0.567 -15.202 1.00 92.31 112 GLU A N 1
ATOM 893 C CA . GLU A 1 112 ? 9.681 -1.211 -15.789 1.00 92.31 112 GLU A CA 1
ATOM 894 C C . GLU A 1 112 ? 9.602 -1.108 -17.307 1.00 92.31 112 GLU A C 1
ATOM 896 O O . GLU A 1 112 ? 8.523 -1.041 -17.899 1.00 92.31 112 GLU A O 1
ATOM 901 N N . TYR A 1 113 ? 10.758 -1.071 -17.955 1.00 91.75 113 TYR A N 1
ATOM 902 C CA . TYR A 1 113 ? 10.821 -1.041 -19.407 1.00 91.75 113 TYR A CA 1
ATOM 903 C C . TYR A 1 113 ? 12.154 -1.557 -19.917 1.00 91.75 113 TYR A C 1
ATOM 905 O O . TYR A 1 113 ? 13.185 -1.521 -19.239 1.00 91.75 113 TYR A O 1
ATOM 913 N N . LYS A 1 114 ? 12.150 -1.995 -21.173 1.00 90.62 114 LYS A N 1
ATOM 914 C CA . LYS A 1 114 ? 13.371 -2.353 -21.883 1.00 90.62 114 LYS A CA 1
ATOM 915 C C . LYS A 1 114 ? 13.242 -2.041 -23.354 1.00 90.62 114 LYS A C 1
ATOM 917 O O . LYS A 1 114 ? 12.298 -2.479 -24.002 1.00 90.62 114 LYS A O 1
ATOM 922 N N . THR A 1 115 ? 14.235 -1.351 -23.893 1.00 90.81 115 THR A N 1
ATOM 923 C CA . THR A 1 115 ? 14.282 -0.995 -25.306 1.00 90.81 115 THR A CA 1
ATOM 924 C C . THR A 1 115 ? 15.495 -1.603 -25.991 1.00 90.81 115 THR A C 1
ATOM 926 O O . THR A 1 115 ? 16.516 -1.948 -25.389 1.00 90.81 115 THR A O 1
ATOM 929 N N . TYR A 1 116 ? 15.347 -1.747 -27.294 1.00 89.88 116 TYR A N 1
ATOM 930 C CA . TYR A 1 116 ? 16.304 -2.303 -28.218 1.00 89.88 116 TYR A CA 1
ATOM 931 C C . TYR A 1 116 ? 16.187 -1.551 -29.536 1.00 89.88 116 TYR A C 1
ATOM 933 O O . TYR A 1 116 ? 15.178 -0.910 -29.829 1.00 89.88 116 TYR A O 1
ATOM 941 N N . ILE A 1 117 ? 17.228 -1.643 -30.353 1.00 90.56 117 ILE A N 1
ATOM 942 C CA . ILE A 1 117 ? 17.200 -1.096 -31.700 1.00 90.56 117 ILE A CA 1
ATOM 943 C C . ILE A 1 117 ? 17.825 -2.085 -32.667 1.00 90.56 117 ILE A C 1
ATOM 945 O O . ILE A 1 117 ? 18.928 -2.591 -32.454 1.00 90.56 117 ILE A O 1
ATOM 949 N N . ARG A 1 118 ? 17.114 -2.342 -33.760 1.00 88.00 118 ARG A N 1
ATOM 950 C CA . ARG A 1 118 ? 17.673 -2.985 -34.938 1.00 88.00 118 ARG A CA 1
ATOM 951 C C . ARG A 1 118 ? 18.285 -1.901 -35.810 1.00 88.00 118 ARG A C 1
ATOM 953 O O . ARG A 1 118 ? 17.567 -1.046 -36.325 1.00 88.00 118 ARG A O 1
ATOM 960 N N . ILE A 1 119 ? 19.602 -1.946 -35.969 1.00 88.75 119 ILE A N 1
ATOM 961 C CA . ILE A 1 119 ? 20.336 -0.966 -36.766 1.00 88.75 119 ILE A CA 1
ATOM 962 C C . ILE A 1 119 ? 20.562 -1.518 -38.168 1.00 88.75 119 ILE A C 1
ATOM 964 O O . ILE A 1 119 ? 21.182 -2.566 -38.345 1.00 88.75 119 ILE A O 1
ATOM 968 N N . ASN A 1 120 ? 20.097 -0.770 -39.159 1.00 77.94 120 ASN A N 1
ATOM 969 C CA . ASN A 1 120 ? 20.355 -1.008 -40.568 1.00 77.94 120 ASN A CA 1
ATOM 970 C C . ASN A 1 120 ? 21.264 0.142 -41.061 1.00 77.94 120 ASN A C 1
ATOM 972 O O . ASN A 1 120 ? 21.152 1.260 -40.578 1.00 77.94 120 ASN A O 1
ATOM 976 N N . GLN A 1 121 ? 22.179 -0.099 -42.011 1.00 73.94 121 GLN A N 1
ATOM 977 C CA . GLN A 1 121 ? 23.090 0.914 -42.612 1.00 73.94 121 GLN A CA 1
ATOM 978 C C . GLN A 1 121 ? 24.437 1.226 -41.912 1.00 73.94 121 GLN A C 1
ATOM 980 O O . GLN A 1 121 ? 25.002 2.300 -42.116 1.00 73.94 121 GLN A O 1
ATOM 985 N N . GLY A 1 122 ? 25.017 0.297 -41.144 1.00 82.44 122 GLY A N 1
ATOM 986 C CA . GLY A 1 122 ? 26.396 0.455 -40.635 1.00 82.44 122 GLY A CA 1
ATOM 987 C C . GLY A 1 122 ? 26.582 1.598 -39.626 1.00 82.44 122 GLY A C 1
ATOM 988 O O . GLY A 1 122 ? 27.704 2.044 -39.390 1.00 82.44 122 GLY A O 1
ATOM 989 N N . LEU A 1 123 ? 25.481 2.078 -39.049 1.00 90.69 123 LEU A N 1
ATOM 990 C CA . LEU A 1 123 ? 25.480 2.937 -37.872 1.00 90.69 123 LEU A CA 1
ATOM 991 C C . LEU A 1 123 ? 25.830 2.108 -36.626 1.00 90.69 123 LEU A C 1
ATOM 993 O O . LEU A 1 123 ? 25.706 0.883 -36.612 1.00 90.69 123 LEU A O 1
ATOM 997 N N . LEU A 1 124 ? 26.239 2.791 -35.564 1.00 92.75 124 LEU A N 1
ATOM 998 C CA . LEU A 1 124 ? 26.471 2.222 -34.242 1.00 92.75 124 LEU A CA 1
ATOM 999 C C . LEU A 1 124 ? 25.626 2.974 -33.215 1.00 92.75 124 LEU A C 1
ATOM 1001 O O . LEU A 1 124 ? 25.478 4.193 -33.309 1.00 92.75 124 LEU A O 1
ATOM 1005 N N . LEU A 1 125 ? 25.093 2.253 -32.228 1.00 95.50 125 LEU 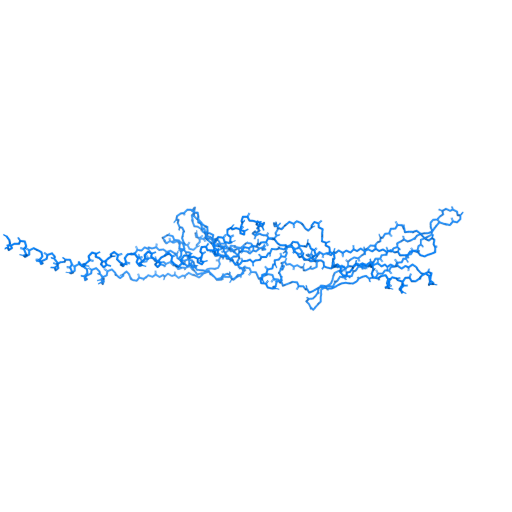A N 1
ATOM 1006 C CA . LEU A 1 125 ? 24.429 2.863 -31.079 1.00 95.50 125 LEU A CA 1
ATOM 1007 C C . LEU A 1 125 ? 25.475 3.541 -30.193 1.00 95.50 125 LEU A C 1
ATOM 1009 O O . LEU A 1 125 ? 26.407 2.886 -29.730 1.00 95.50 125 LEU A O 1
ATOM 1013 N N . GLU A 1 126 ? 25.319 4.841 -29.949 1.00 96.12 126 GLU A N 1
ATOM 1014 C CA . GLU A 1 126 ? 26.129 5.558 -28.962 1.00 96.12 126 GLU A CA 1
ATOM 1015 C C . GLU A 1 126 ? 25.500 5.481 -27.574 1.00 96.12 126 GLU A C 1
ATOM 1017 O O . GLU A 1 126 ? 26.178 5.127 -26.612 1.00 96.12 126 GLU A O 1
ATOM 1022 N N . ARG A 1 127 ? 24.211 5.826 -27.467 1.00 97.00 127 ARG A N 1
ATOM 1023 C CA . ARG A 1 127 ? 23.466 5.839 -26.204 1.00 97.00 127 ARG A CA 1
ATOM 1024 C C . ARG A 1 127 ? 21.956 5.842 -26.432 1.00 97.00 127 ARG A C 1
ATOM 1026 O O . ARG A 1 127 ? 21.488 6.126 -27.534 1.00 97.00 127 ARG A O 1
ATOM 1033 N N . TRP A 1 128 ? 21.231 5.590 -25.350 1.00 97.69 128 TRP A N 1
ATOM 1034 C CA . TRP A 1 128 ? 19.801 5.844 -25.239 1.00 97.69 128 TRP A CA 1
ATOM 1035 C C . TRP A 1 128 ? 19.541 7.114 -24.437 1.00 97.69 128 TRP A C 1
ATOM 1037 O O . TRP A 1 128 ? 20.256 7.401 -23.476 1.00 97.69 128 TRP A O 1
ATOM 1047 N N . GLU A 1 129 ? 18.493 7.829 -24.812 1.00 98.12 129 GLU A N 1
ATOM 1048 C CA . GLU A 1 129 ? 17.881 8.892 -24.023 1.00 98.12 129 GLU A CA 1
ATOM 1049 C C . GLU A 1 129 ? 16.415 8.503 -23.782 1.00 98.12 129 GLU A C 1
ATOM 1051 O O . GLU A 1 129 ? 15.754 7.979 -24.683 1.00 98.12 129 GLU A O 1
ATOM 1056 N N . TYR A 1 130 ? 15.934 8.698 -22.554 1.00 97.69 130 TYR A N 1
ATOM 1057 C CA . TYR A 1 130 ? 14.589 8.309 -22.134 1.00 97.69 130 TYR A CA 1
ATOM 1058 C C . TYR A 1 130 ? 13.887 9.483 -21.477 1.00 97.69 130 TYR A C 1
ATOM 1060 O O . TYR A 1 130 ? 14.471 10.148 -20.620 1.00 97.69 130 TYR A O 1
ATOM 1068 N N . ASP A 1 131 ? 12.625 9.671 -21.837 1.00 98.00 131 ASP A N 1
ATOM 1069 C CA . ASP A 1 131 ? 11.706 10.564 -21.146 1.00 98.00 131 ASP A CA 1
ATOM 1070 C C . ASP A 1 131 ? 10.443 9.781 -20.774 1.00 98.00 131 ASP A C 1
ATOM 1072 O O . ASP A 1 131 ? 9.806 9.169 -21.635 1.00 98.00 131 ASP A O 1
ATOM 1076 N N . LEU A 1 132 ? 10.140 9.729 -19.475 1.00 97.62 132 LEU A N 1
ATOM 1077 C CA . LEU A 1 132 ? 9.039 8.946 -18.922 1.00 97.62 132 LEU A CA 1
ATOM 1078 C C . LEU A 1 132 ? 7.980 9.887 -18.363 1.00 97.62 132 LEU A C 1
ATOM 1080 O O . LEU A 1 132 ? 8.179 10.545 -17.339 1.00 97.62 132 LEU A O 1
ATOM 1084 N N . GLU A 1 133 ? 6.816 9.879 -18.991 1.00 98.06 133 GLU A N 1
ATOM 1085 C CA . GLU A 1 133 ? 5.680 10.691 -18.591 1.00 98.06 133 GLU A CA 1
ATOM 1086 C C . GLU A 1 133 ? 4.581 9.826 -17.982 1.00 98.06 133 GLU A C 1
ATOM 1088 O O . GLU A 1 133 ? 4.267 8.739 -18.469 1.00 98.06 133 GLU A O 1
ATOM 1093 N N . LYS A 1 134 ? 3.959 10.343 -16.920 1.00 97.81 134 LYS A N 1
ATOM 1094 C CA . LYS A 1 134 ? 2.857 9.688 -16.213 1.00 97.81 134 LYS A CA 1
ATOM 1095 C C . LYS A 1 134 ? 1.654 10.616 -16.178 1.00 97.81 134 LYS A C 1
ATOM 1097 O O . LYS A 1 134 ? 1.759 11.764 -15.737 1.00 97.81 134 LYS A O 1
ATOM 1102 N N . SER A 1 135 ? 0.497 10.113 -16.580 1.00 96.94 135 SER A N 1
ATOM 1103 C CA . SER A 1 135 ? -0.761 10.858 -16.548 1.00 96.94 135 SER A CA 1
ATOM 1104 C C . SER A 1 135 ? -1.886 9.989 -16.004 1.00 96.94 135 SER A C 1
ATOM 1106 O O . SER A 1 135 ? -1.851 8.773 -16.125 1.00 96.94 135 SER A O 1
ATOM 1108 N N . GLU A 1 136 ? -2.875 10.607 -15.368 1.00 95.62 136 GLU A N 1
ATOM 1109 C CA . GLU A 1 136 ? -4.018 9.900 -14.794 1.00 95.62 136 GLU A CA 1
ATOM 1110 C C . GLU A 1 136 ? -5.296 10.439 -15.431 1.00 95.62 136 GLU A C 1
ATOM 1112 O O . GLU A 1 136 ? -5.486 11.656 -15.522 1.00 95.62 136 GLU A O 1
ATOM 1117 N N . SER A 1 137 ? -6.155 9.540 -15.906 1.00 94.75 137 SER A N 1
ATOM 1118 C CA . SER A 1 137 ? -7.442 9.898 -16.496 1.00 94.75 137 SER A CA 1
ATOM 1119 C C . SER A 1 137 ? -8.437 8.756 -16.325 1.00 94.75 137 SER A C 1
ATOM 1121 O O . SER A 1 137 ? -8.089 7.594 -16.510 1.00 94.75 137 SER A O 1
ATOM 1123 N N . ASN A 1 138 ? -9.688 9.078 -15.985 1.00 92.06 138 ASN A N 1
ATOM 1124 C CA . ASN A 1 138 ? -10.790 8.111 -15.891 1.00 92.06 138 ASN A CA 1
ATOM 1125 C C . ASN A 1 138 ? -10.498 6.874 -15.011 1.00 92.06 138 ASN A C 1
ATOM 1127 O O . ASN A 1 138 ? -10.945 5.779 -15.334 1.00 92.06 138 ASN A O 1
ATOM 1131 N N . GLY A 1 139 ? -9.758 7.035 -13.906 1.00 92.81 139 GLY A N 1
ATOM 1132 C CA . GLY A 1 139 ? -9.430 5.928 -12.994 1.00 92.81 139 GLY A CA 1
ATO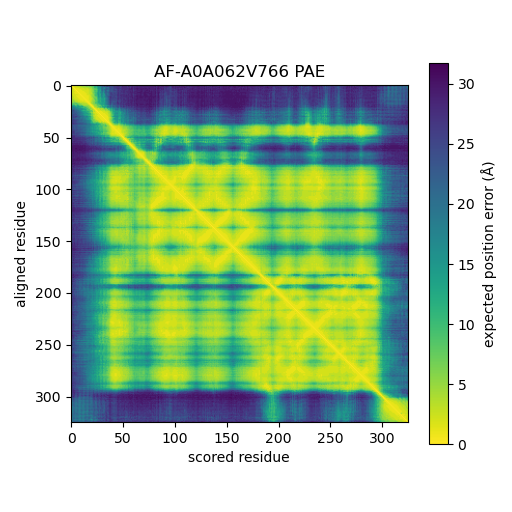M 1133 C C . GLY A 1 139 ? -8.326 4.989 -13.494 1.00 92.81 139 GLY A C 1
ATOM 1134 O O . GLY A 1 139 ? -8.120 3.929 -12.910 1.00 92.81 139 GLY A O 1
ATOM 1135 N N . SER A 1 140 ? -7.603 5.370 -14.548 1.00 96.75 140 SER A N 1
ATOM 1136 C CA . SER A 1 140 ? -6.443 4.635 -15.055 1.00 96.75 140 SER A CA 1
ATOM 1137 C C . SER A 1 140 ? -5.197 5.513 -15.053 1.00 96.75 140 SER A C 1
ATOM 1139 O O . SER A 1 140 ? -5.253 6.719 -15.323 1.00 96.75 140 SER A O 1
ATOM 1141 N N . LEU A 1 141 ? -4.064 4.884 -14.754 1.00 97.44 141 LEU A N 1
ATOM 1142 C CA . LEU A 1 141 ? -2.739 5.460 -14.901 1.00 97.44 141 LEU A CA 1
ATOM 1143 C C . LEU A 1 141 ? -2.233 5.114 -16.298 1.00 97.44 141 LEU A C 1
ATOM 1145 O O . LEU A 1 141 ? -2.176 3.945 -16.655 1.00 97.44 141 LEU A O 1
ATOM 1149 N N . TYR A 1 142 ? -1.839 6.129 -17.057 1.00 97.31 142 TYR A N 1
ATOM 1150 C CA . TYR A 1 142 ? -1.218 5.991 -18.367 1.00 97.31 142 TYR A CA 1
ATOM 1151 C C . TYR A 1 142 ? 0.242 6.403 -18.273 1.00 97.31 142 TYR A C 1
ATOM 1153 O O . TYR A 1 142 ? 0.566 7.465 -17.723 1.00 97.31 142 TYR A O 1
ATOM 1161 N N . VAL A 1 143 ? 1.114 5.592 -18.854 1.00 97.19 143 VAL A N 1
ATOM 1162 C CA . VAL A 1 143 ? 2.546 5.860 -18.915 1.00 97.19 143 VAL A CA 1
ATOM 1163 C C . VAL A 1 143 ? 2.985 5.895 -20.370 1.00 97.19 143 VAL A C 1
ATOM 1165 O O . VAL A 1 143 ? 2.606 5.039 -21.168 1.00 97.19 143 VAL A O 1
ATOM 1168 N N . ARG A 1 144 ? 3.791 6.903 -20.709 1.00 97.31 144 ARG A N 1
ATOM 1169 C CA . ARG A 1 144 ? 4.469 7.022 -21.998 1.00 97.31 144 ARG A CA 1
ATOM 1170 C C . ARG A 1 144 ? 5.972 7.038 -21.772 1.00 97.31 144 ARG A C 1
ATOM 1172 O O . ARG A 1 144 ? 6.460 7.857 -20.998 1.00 97.31 144 ARG A O 1
ATOM 1179 N N . LEU A 1 145 ? 6.696 6.182 -22.484 1.00 97.38 145 LEU A N 1
ATOM 1180 C CA . LEU A 1 145 ? 8.152 6.229 -22.572 1.00 97.38 145 LEU A CA 1
ATOM 1181 C C . LEU A 1 145 ? 8.551 6.687 -23.973 1.00 97.38 145 LEU A C 1
ATOM 1183 O O . LEU A 1 145 ? 8.433 5.919 -24.928 1.00 97.38 145 LEU A O 1
ATOM 1187 N N . HIS A 1 146 ? 9.070 7.907 -24.076 1.00 97.88 146 HIS A N 1
ATOM 1188 C CA . HIS A 1 146 ? 9.735 8.380 -25.282 1.00 97.88 146 HIS A CA 1
ATOM 1189 C C . HIS A 1 146 ? 11.189 7.904 -25.267 1.00 97.88 146 HIS A C 1
ATOM 1191 O O . HIS A 1 146 ? 12.004 8.375 -24.469 1.00 97.88 146 HIS A O 1
ATOM 1197 N N . ALA A 1 147 ? 11.520 6.944 -26.128 1.00 97.12 147 ALA A N 1
ATOM 1198 C CA . ALA A 1 147 ? 12.864 6.396 -26.243 1.00 97.12 147 ALA A CA 1
ATOM 1199 C C . ALA A 1 147 ? 13.557 6.943 -27.490 1.00 97.12 147 ALA A C 1
ATOM 1201 O O . ALA A 1 147 ? 13.039 6.806 -28.598 1.00 97.12 147 ALA A O 1
ATOM 1202 N N . VAL A 1 148 ? 14.755 7.502 -27.319 1.00 97.81 148 VAL A N 1
ATOM 1203 C CA . VAL A 1 148 ? 15.587 8.014 -28.414 1.00 97.81 148 VAL A CA 1
ATOM 1204 C C . VAL A 1 148 ? 16.897 7.238 -28.465 1.00 97.81 148 VAL A C 1
ATOM 1206 O O . VAL A 1 148 ? 17.686 7.249 -27.519 1.00 97.81 148 VAL A O 1
ATOM 1209 N N . ALA A 1 149 ? 17.151 6.573 -29.588 1.00 96.88 149 ALA A N 1
ATOM 1210 C CA . ALA A 1 149 ? 18.437 5.964 -29.882 1.00 96.88 149 ALA A CA 1
ATOM 1211 C C . ALA A 1 149 ? 19.323 6.977 -30.611 1.00 96.88 149 ALA A C 1
ATOM 1213 O O . ALA A 1 149 ? 19.042 7.361 -31.749 1.00 96.88 149 ALA A O 1
ATOM 1214 N N . VAL A 1 150 ? 20.420 7.377 -29.970 1.00 96.88 150 VAL A N 1
ATOM 1215 C CA . VAL A 1 150 ? 21.436 8.232 -30.587 1.00 96.88 150 VAL A CA 1
ATOM 1216 C C . VAL A 1 150 ? 22.431 7.334 -31.306 1.00 96.88 150 VAL A C 1
ATOM 1218 O O . VAL A 1 150 ? 23.211 6.605 -30.685 1.00 96.88 150 VAL A O 1
ATOM 1221 N N . LEU A 1 151 ? 22.387 7.375 -32.630 1.00 95.62 151 LEU A N 1
ATOM 1222 C CA . LEU A 1 151 ? 23.216 6.585 -33.525 1.00 95.62 151 LEU A CA 1
ATOM 1223 C C . LEU A 1 151 ? 24.321 7.446 -34.127 1.00 95.62 151 LEU A C 1
ATOM 1225 O O . LEU A 1 151 ? 24.170 8.655 -34.302 1.00 95.62 151 LEU A O 1
ATOM 1229 N N . TYR A 1 152 ? 25.429 6.820 -34.508 1.00 94.88 152 TYR A N 1
ATOM 1230 C CA . TYR A 1 152 ? 26.482 7.505 -35.245 1.00 94.88 152 TYR A CA 1
ATOM 1231 C C . TYR A 1 152 ? 27.138 6.621 -36.300 1.00 94.88 152 TYR A C 1
ATOM 1233 O O . TYR A 1 152 ? 27.129 5.394 -36.221 1.00 94.88 152 TYR A O 1
ATOM 1241 N N . ARG A 1 153 ? 27.765 7.272 -37.278 1.00 94.44 153 ARG A N 1
ATOM 1242 C CA . ARG A 1 153 ? 28.785 6.677 -38.150 1.00 94.44 153 ARG A CA 1
ATOM 1243 C C . ARG A 1 153 ? 30.012 7.569 -38.186 1.00 94.44 153 ARG A C 1
ATOM 1245 O O . ARG A 1 153 ? 29.903 8.779 -38.003 1.00 94.44 153 ARG A O 1
ATOM 1252 N N . THR A 1 154 ? 31.161 6.985 -38.478 1.00 94.44 154 THR A N 1
ATOM 1253 C CA . THR A 1 154 ? 32.406 7.735 -38.648 1.00 94.44 154 THR A CA 1
ATOM 1254 C C . THR A 1 154 ? 32.601 8.081 -40.122 1.00 94.44 154 THR A C 1
ATOM 1256 O O . THR A 1 154 ? 32.483 7.209 -40.983 1.00 94.44 154 THR A O 1
ATOM 1259 N N . ASP A 1 155 ? 32.865 9.350 -40.432 1.00 92.25 155 ASP A N 1
ATOM 1260 C CA . ASP A 1 155 ? 33.214 9.776 -41.788 1.00 92.25 155 ASP A CA 1
ATOM 1261 C C . ASP A 1 155 ? 34.646 9.339 -42.169 1.00 92.25 155 ASP A C 1
ATOM 1263 O O . ASP A 1 155 ? 35.421 8.849 -41.347 1.00 92.25 155 ASP A O 1
ATOM 1267 N N . GLY A 1 156 ? 35.038 9.545 -43.430 1.00 90.56 156 GLY A N 1
ATOM 1268 C CA . GLY A 1 156 ? 36.390 9.210 -43.904 1.00 90.56 156 GLY A CA 1
ATOM 1269 C C . GLY A 1 156 ? 37.529 10.018 -43.257 1.00 90.56 156 GLY A C 1
ATOM 1270 O O . GLY A 1 156 ? 38.688 9.793 -43.591 1.00 90.56 156 GLY A O 1
ATOM 1271 N N . ARG A 1 157 ? 37.221 10.971 -42.368 1.00 93.94 157 ARG A N 1
ATOM 1272 C CA . ARG A 1 157 ? 38.172 11.816 -41.630 1.00 93.94 157 ARG A CA 1
ATOM 1273 C C . ARG A 1 157 ? 38.172 11.526 -40.126 1.00 93.94 157 ARG A C 1
ATOM 1275 O O . ARG A 1 157 ? 38.922 12.168 -39.399 1.00 93.94 157 ARG A O 1
ATOM 1282 N N . GLY A 1 158 ? 37.371 10.567 -39.660 1.00 91.50 158 GLY A N 1
ATOM 1283 C CA . GLY A 1 158 ? 37.279 10.213 -38.246 1.00 91.50 158 GLY A CA 1
ATOM 1284 C C . GLY A 1 158 ? 36.231 10.999 -37.450 1.00 91.50 158 GLY A C 1
ATOM 1285 O O . GLY A 1 158 ? 36.134 10.793 -36.242 1.00 91.50 158 GLY A O 1
ATOM 1286 N N . HIS A 1 159 ? 35.436 11.877 -38.070 1.00 94.25 159 HIS A N 1
ATOM 1287 C CA . HIS A 1 159 ? 34.374 12.599 -37.367 1.00 94.25 159 HIS A CA 1
ATOM 1288 C C . HIS A 1 159 ? 33.123 11.739 -37.220 1.00 94.25 159 HIS A C 1
ATOM 1290 O O . HIS A 1 159 ? 32.716 11.043 -38.153 1.00 94.25 159 HIS A O 1
ATOM 1296 N N . LYS A 1 160 ? 32.464 11.842 -36.065 1.00 95.19 160 LYS A N 1
ATOM 1297 C CA . LYS A 1 160 ? 31.162 11.216 -35.839 1.00 95.19 160 LYS A CA 1
ATOM 1298 C C . LYS A 1 160 ? 30.050 12.058 -36.460 1.00 95.19 160 LYS A C 1
ATOM 1300 O O . LYS A 1 160 ? 29.903 13.237 -36.146 1.00 95.19 160 LYS A O 1
ATOM 1305 N N . LEU A 1 161 ? 29.256 11.431 -37.317 1.00 93.75 161 LEU A N 1
ATOM 1306 C CA . LEU A 1 161 ? 28.011 11.966 -37.853 1.00 93.75 161 LEU A CA 1
ATOM 1307 C C . LEU A 1 161 ? 26.853 11.296 -37.122 1.00 93.75 161 LEU A C 1
ATOM 1309 O O . LEU A 1 161 ? 26.726 10.072 -37.186 1.00 93.75 161 LEU A O 1
ATOM 1313 N N . TYR A 1 162 ? 26.038 12.096 -36.442 1.00 93.88 162 TYR A N 1
ATOM 1314 C CA . TYR A 1 162 ? 24.955 11.626 -35.586 1.00 93.88 162 TYR A CA 1
ATOM 1315 C C . TYR A 1 162 ? 23.623 11.533 -36.334 1.00 93.88 162 TYR A C 1
ATOM 1317 O O . TYR A 1 162 ? 23.329 12.359 -37.199 1.00 93.88 162 TYR A O 1
ATOM 1325 N N . ASN A 1 163 ? 22.824 10.531 -35.976 1.00 92.38 163 ASN A N 1
ATOM 1326 C CA . ASN A 1 163 ? 21.435 10.366 -36.384 1.00 92.38 163 ASN A CA 1
ATOM 1327 C C . ASN A 1 163 ? 20.617 9.901 -35.176 1.00 92.38 163 ASN A C 1
ATOM 1329 O O . ASN A 1 163 ? 21.117 9.109 -34.381 1.00 92.38 163 ASN A O 1
ATOM 1333 N N . ASN A 1 164 ? 19.369 10.341 -35.069 1.00 93.88 164 ASN A N 1
ATOM 1334 C CA . ASN A 1 164 ? 18.489 9.940 -33.979 1.00 93.88 164 ASN A CA 1
ATOM 1335 C C . ASN A 1 164 ? 17.298 9.175 -34.539 1.00 93.88 164 ASN A C 1
ATOM 1337 O O . ASN A 1 164 ? 16.703 9.580 -35.534 1.00 93.88 164 ASN A O 1
ATOM 1341 N N . GLU A 1 165 ? 16.943 8.098 -33.858 1.00 93.75 165 GLU A N 1
ATOM 1342 C CA . GLU A 1 165 ? 15.699 7.365 -34.072 1.00 93.75 165 GLU A CA 1
ATOM 1343 C C . GLU A 1 165 ? 14.908 7.443 -32.776 1.00 93.75 165 GLU A C 1
ATOM 1345 O O . GLU A 1 165 ? 15.505 7.384 -31.699 1.00 93.75 165 GLU A O 1
ATOM 1350 N N . SER A 1 166 ? 13.589 7.577 -32.852 1.00 95.06 166 SER A N 1
ATOM 1351 C CA . SER A 1 166 ? 12.753 7.631 -31.656 1.00 95.06 166 SER A CA 1
ATOM 1352 C C . SER A 1 166 ? 11.472 6.827 -31.798 1.00 95.06 166 SER A C 1
ATOM 1354 O O . SER A 1 166 ? 10.983 6.590 -32.904 1.00 95.06 166 SER A O 1
ATOM 1356 N N . TYR A 1 167 ? 10.956 6.369 -30.661 1.00 93.81 167 TYR A N 1
ATOM 1357 C CA . TYR A 1 167 ? 9.703 5.632 -30.574 1.00 93.81 167 TYR A CA 1
ATOM 1358 C C . TYR A 1 167 ? 9.041 5.867 -29.216 1.00 93.81 167 TYR A C 1
ATOM 1360 O O . TYR A 1 167 ? 9.730 5.953 -28.198 1.00 93.81 167 TYR A O 1
ATOM 1368 N N . ASP A 1 168 ? 7.712 5.948 -29.215 1.00 94.88 168 ASP A N 1
ATOM 1369 C CA . ASP A 1 168 ? 6.908 6.074 -28.004 1.00 94.88 168 ASP A CA 1
ATOM 1370 C C . ASP A 1 168 ? 6.303 4.715 -27.633 1.00 94.88 168 ASP A C 1
ATOM 1372 O O . ASP A 1 168 ? 5.554 4.119 -28.411 1.00 94.88 168 ASP A O 1
ATOM 1376 N N . PHE A 1 169 ? 6.611 4.236 -26.429 1.00 93.00 169 PHE A N 1
ATOM 1377 C CA . PHE A 1 169 ? 5.937 3.093 -25.816 1.00 93.00 169 PHE A CA 1
ATOM 1378 C C . PHE A 1 169 ? 4.838 3.589 -24.885 1.00 93.00 169 PHE A C 1
ATOM 1380 O O . PHE A 1 169 ? 5.006 4.610 -24.216 1.00 93.00 169 PHE A O 1
ATOM 1387 N N . TYR A 1 170 ? 3.737 2.847 -24.825 1.00 94.12 170 TYR A N 1
ATOM 1388 C CA . TYR A 1 170 ? 2.571 3.195 -24.024 1.00 94.12 170 TYR A CA 1
ATOM 1389 C C . TYR A 1 170 ? 2.110 1.992 -23.222 1.00 94.12 170 TYR A C 1
ATOM 1391 O O . TYR A 1 170 ? 2.100 0.880 -23.747 1.00 94.12 170 TYR A O 1
ATOM 1399 N N . ASP A 1 171 ? 1.689 2.254 -21.993 1.00 94.88 171 ASP A N 1
ATOM 1400 C CA . ASP A 1 171 ? 1.018 1.277 -21.148 1.00 94.88 171 ASP A CA 1
ATOM 1401 C C . ASP A 1 171 ? -0.030 1.955 -20.255 1.00 94.88 171 ASP A C 1
ATOM 1403 O O . ASP A 1 171 ? 0.025 3.171 -20.016 1.00 94.88 171 ASP A O 1
ATOM 1407 N N . SER A 1 172 ? -1.009 1.179 -19.790 1.00 94.75 172 SER A N 1
ATOM 1408 C CA . SER A 1 172 ? -2.039 1.659 -18.879 1.00 94.75 172 SER A CA 1
ATOM 1409 C C . SER A 1 172 ? -2.579 0.576 -17.958 1.00 94.75 172 SER A C 1
ATOM 1411 O O . SER A 1 172 ? -2.977 -0.485 -18.430 1.00 94.75 172 SER A O 1
ATOM 1413 N N . GLU A 1 173 ? -2.733 0.915 -16.681 1.00 94.19 173 GLU A N 1
ATOM 1414 C CA . GLU A 1 173 ? -3.323 0.042 -15.661 1.00 94.19 173 GLU A CA 1
ATOM 1415 C C . GLU A 1 173 ? -4.393 0.802 -14.853 1.00 94.19 173 GLU A C 1
ATOM 1417 O O . GLU A 1 173 ? -4.317 2.034 -14.709 1.00 94.19 173 GLU A O 1
ATOM 1422 N N . PRO A 1 174 ? -5.422 0.114 -14.323 1.00 95.12 174 PRO A N 1
ATOM 1423 C CA . PRO A 1 174 ? -6.381 0.726 -13.415 1.00 95.12 174 PRO A CA 1
ATOM 1424 C C . PRO A 1 174 ? -5.683 1.179 -12.128 1.00 95.12 174 PRO A C 1
ATOM 1426 O O . PRO A 1 174 ? -4.840 0.481 -11.566 1.00 95.12 174 PRO A O 1
ATOM 1429 N N . VAL A 1 175 ? -6.060 2.360 -11.644 1.00 95.94 175 VAL A N 1
ATOM 1430 C CA . VAL A 1 175 ? -5.532 2.912 -10.397 1.00 95.94 175 VAL A CA 1
ATOM 1431 C C . VAL A 1 175 ? -6.141 2.158 -9.206 1.00 95.94 175 VAL A C 1
ATOM 1433 O O . VAL A 1 175 ? -7.368 2.062 -9.132 1.00 95.94 175 VAL A O 1
ATOM 1436 N N . PRO A 1 176 ? -5.327 1.663 -8.252 1.00 96.12 176 PRO A N 1
ATOM 1437 C CA . PRO A 1 176 ? -5.838 1.074 -7.021 1.00 96.12 176 PRO A CA 1
ATOM 1438 C C . PRO A 1 176 ? -6.632 2.088 -6.194 1.00 96.12 176 PRO A C 1
ATOM 1440 O O . PRO A 1 176 ? -6.365 3.293 -6.225 1.00 96.12 176 PRO A O 1
ATOM 1443 N N . GLU A 1 177 ? -7.585 1.601 -5.406 1.00 96.50 177 GLU A N 1
ATOM 1444 C CA . GLU A 1 177 ? -8.406 2.461 -4.560 1.00 96.50 177 GLU A CA 1
ATOM 1445 C C . GLU A 1 177 ? -7.566 3.143 -3.469 1.00 96.50 177 GLU A C 1
ATOM 1447 O O . GLU A 1 177 ? -6.514 2.657 -3.049 1.00 96.50 177 GLU A O 1
ATOM 1452 N N . GLN A 1 178 ? -8.029 4.292 -2.978 1.00 95.06 178 GLN A N 1
ATOM 1453 C CA . GLN A 1 178 ? -7.413 4.903 -1.802 1.00 95.06 178 GLN A CA 1
ATOM 1454 C C . GLN A 1 178 ? -7.898 4.174 -0.553 1.00 95.06 178 GLN A C 1
ATOM 1456 O O . GLN A 1 178 ? -9.102 3.963 -0.388 1.00 95.06 178 GLN A O 1
ATOM 1461 N N . TYR A 1 179 ? -6.980 3.809 0.340 1.00 94.44 179 TYR A N 1
ATOM 1462 C CA . TYR A 1 179 ? -7.374 3.187 1.598 1.00 94.44 179 TYR A CA 1
ATOM 1463 C C . TYR A 1 179 ? -8.202 4.174 2.447 1.00 94.44 179 TYR A C 1
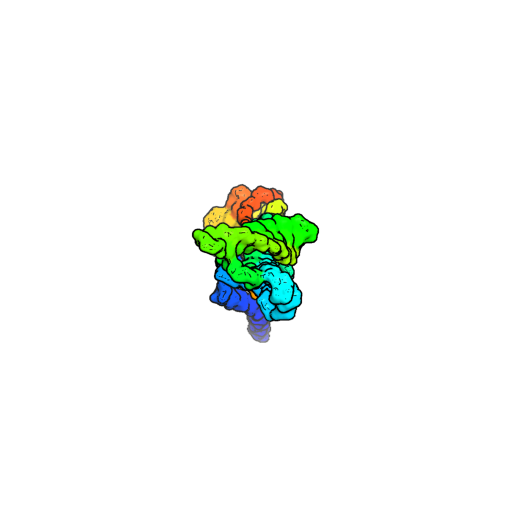ATOM 1465 O O . TYR A 1 179 ? -7.867 5.363 2.509 1.00 94.44 179 TYR A O 1
ATOM 1473 N N . PRO A 1 180 ? -9.293 3.741 3.106 1.00 91.69 180 PRO A N 1
ATOM 1474 C CA . PRO A 1 180 ? -10.117 4.664 3.876 1.00 91.69 180 PRO A CA 1
ATOM 1475 C C . PRO A 1 180 ? -9.344 5.275 5.054 1.00 91.69 180 PRO A C 1
ATOM 1477 O O . PRO A 1 180 ? -8.709 4.568 5.838 1.00 91.69 180 PRO A O 1
ATOM 1480 N N . LEU A 1 181 ? -9.434 6.598 5.200 1.00 89.00 181 LEU A N 1
ATOM 1481 C CA . LEU A 1 181 ? -8.784 7.332 6.288 1.00 89.00 181 LEU A CA 1
ATOM 1482 C C . LEU A 1 181 ? -9.413 6.994 7.645 1.00 89.00 181 LEU A C 1
ATOM 1484 O O . LEU A 1 181 ? -10.621 6.782 7.750 1.00 89.00 181 LEU A O 1
ATOM 1488 N N . LEU A 1 182 ? -8.612 7.042 8.710 1.00 90.44 182 LEU A N 1
ATOM 1489 C CA . LEU A 1 182 ? -9.073 6.746 10.074 1.00 90.44 182 LEU A CA 1
ATOM 1490 C C . LEU A 1 182 ? -9.838 7.900 10.748 1.00 90.44 182 LEU A C 1
ATOM 1492 O O . LEU A 1 182 ? -10.360 7.744 11.858 1.00 90.44 182 LEU A O 1
ATOM 1496 N N . LYS A 1 183 ? -9.875 9.079 10.120 1.00 78.25 183 LYS A N 1
ATOM 1497 C CA . LYS A 1 183 ? -10.454 10.300 10.703 1.00 78.25 183 LYS A CA 1
ATOM 1498 C C . LYS A 1 183 ? -11.956 10.155 10.978 1.00 78.25 183 LYS A C 1
ATOM 1500 O O . LYS A 1 183 ? -12.653 9.389 10.327 1.00 78.25 183 LYS A O 1
ATOM 1505 N N . ASP A 1 184 ? -12.427 10.907 11.974 1.00 71.25 184 ASP A N 1
ATOM 1506 C CA . ASP A 1 184 ? -13.841 11.042 12.366 1.00 71.25 184 ASP A CA 1
ATOM 1507 C C . ASP A 1 184 ? -14.552 9.761 12.832 1.00 71.25 184 ASP A C 1
ATOM 1509 O O . ASP A 1 184 ? -15.780 9.713 12.914 1.00 71.25 184 ASP A O 1
ATOM 1513 N N . SER A 1 185 ? -13.793 8.734 13.213 1.00 82.69 185 SER A N 1
ATOM 1514 C CA . SER A 1 185 ? -14.379 7.495 13.720 1.00 82.69 185 SER A CA 1
ATOM 1515 C C . SER A 1 185 ? -14.975 7.687 15.125 1.00 82.69 185 SER A C 1
ATOM 1517 O O . SER A 1 185 ? -14.274 8.175 16.020 1.00 82.69 185 SER A O 1
ATOM 1519 N N . PRO A 1 186 ? -16.251 7.320 15.352 1.00 85.38 186 PRO A N 1
ATOM 1520 C CA . PRO A 1 186 ? -16.915 7.550 16.626 1.00 85.38 186 PRO A CA 1
ATOM 1521 C C . PRO A 1 186 ? -16.361 6.639 17.724 1.00 85.38 186 PRO A C 1
ATOM 1523 O O . PRO A 1 186 ? -16.232 5.420 17.564 1.00 85.38 186 PRO A O 1
ATOM 1526 N N . VAL A 1 187 ? -16.097 7.257 18.873 1.00 90.19 187 VAL A N 1
ATOM 1527 C CA . VAL A 1 187 ? -15.759 6.588 20.128 1.00 90.19 187 VAL A CA 1
ATOM 1528 C C . VAL A 1 187 ? -16.808 6.956 21.169 1.00 90.19 187 VAL A C 1
ATOM 1530 O O . VAL A 1 187 ? -17.111 8.135 21.372 1.00 90.19 187 VAL A O 1
ATOM 1533 N N . TYR A 1 188 ? -17.338 5.952 21.852 1.00 94.06 188 TYR A N 1
ATOM 1534 C CA . TYR A 1 188 ? -18.307 6.113 22.925 1.00 94.06 188 TYR A CA 1
ATOM 1535 C C . TYR A 1 188 ? -17.679 5.663 24.238 1.00 94.06 188 TYR A C 1
ATOM 1537 O O . TYR A 1 188 ? -17.243 4.522 24.371 1.00 94.06 188 TYR A O 1
ATOM 1545 N N . ILE A 1 189 ? -17.639 6.565 25.213 1.00 94.31 189 ILE A N 1
ATOM 1546 C CA . ILE A 1 189 ? -17.118 6.292 26.551 1.00 94.31 189 ILE A CA 1
ATOM 1547 C C . ILE A 1 189 ? -18.298 6.312 27.514 1.00 94.31 189 ILE A C 1
ATOM 1549 O O . ILE A 1 189 ? -18.959 7.335 27.669 1.00 94.31 189 ILE A O 1
ATOM 1553 N N . THR A 1 190 ? -18.574 5.184 28.158 1.00 94.12 190 THR A N 1
ATOM 1554 C CA . THR A 1 190 ? -19.664 5.052 29.127 1.00 94.12 190 THR A CA 1
ATOM 1555 C C . THR A 1 190 ? -19.105 4.839 30.526 1.00 94.12 190 THR A C 1
ATOM 1557 O O . THR A 1 190 ? -18.475 3.820 30.797 1.00 94.12 190 THR A O 1
ATOM 1560 N N . ILE A 1 191 ? -19.367 5.780 31.429 1.00 93.38 191 ILE A N 1
ATOM 1561 C CA . ILE A 1 191 ? -18.940 5.735 32.829 1.00 93.38 191 ILE A CA 1
ATOM 1562 C C . ILE A 1 191 ? -20.074 5.160 33.681 1.00 93.38 191 ILE A C 1
ATOM 1564 O O . ILE A 1 191 ? -21.157 5.743 33.754 1.00 93.38 191 ILE A O 1
ATOM 1568 N N . TYR A 1 192 ? -19.815 4.049 34.366 1.00 89.62 192 TYR A N 1
ATOM 1569 C CA . TYR A 1 192 ? -20.738 3.404 35.300 1.00 89.62 192 TYR A CA 1
ATOM 1570 C C . TYR A 1 192 ? -20.340 3.759 36.738 1.00 89.62 192 TYR A C 1
ATOM 1572 O O . TYR A 1 192 ? -19.508 3.088 37.344 1.00 89.62 192 TYR A O 1
ATOM 1580 N N . ASN A 1 193 ? -20.906 4.841 37.280 1.00 81.19 193 ASN A N 1
ATOM 1581 C CA . ASN A 1 193 ? -20.469 5.418 38.563 1.00 81.19 193 ASN A CA 1
ATOM 1582 C C . ASN A 1 193 ? -21.132 4.737 39.783 1.00 81.19 193 ASN A C 1
ATOM 1584 O O . ASN A 1 193 ? -20.530 4.613 40.843 1.00 81.19 193 ASN A O 1
ATOM 1588 N N . HIS A 1 194 ? -22.364 4.234 39.634 1.00 71.62 194 HIS A N 1
ATOM 1589 C CA . HIS A 1 194 ? -23.144 3.625 40.728 1.00 71.62 194 HIS A CA 1
ATOM 1590 C C . HIS A 1 194 ? -23.421 2.116 40.552 1.00 71.62 194 HIS A C 1
ATOM 1592 O O . HIS A 1 194 ? -24.428 1.610 41.047 1.00 71.62 194 HIS A O 1
ATOM 1598 N N . SER A 1 195 ? -22.563 1.377 39.846 1.00 68.69 195 SER A N 1
ATOM 1599 C CA . SER A 1 195 ? -22.630 -0.093 39.778 1.00 68.69 195 SER A CA 1
ATOM 1600 C C . SER A 1 195 ? -21.962 -0.760 40.991 1.00 68.69 195 SER A C 1
ATOM 1602 O O . SER A 1 195 ? -21.209 -0.128 41.725 1.00 68.69 195 SER A O 1
ATOM 1604 N N . PHE A 1 196 ? -22.237 -2.056 41.210 1.00 73.31 196 PHE A N 1
ATOM 1605 C CA . PHE A 1 196 ? -21.540 -2.870 42.226 1.00 73.31 196 PHE A CA 1
ATOM 1606 C C . PHE A 1 196 ? -20.016 -2.863 42.017 1.00 73.31 196 PHE A C 1
ATOM 1608 O O . PHE A 1 196 ? -19.259 -2.842 42.980 1.00 73.31 196 PHE A O 1
ATOM 1615 N N . GLU A 1 197 ? -19.597 -2.793 40.754 1.00 81.19 197 GLU A N 1
ATOM 1616 C CA . GLU A 1 197 ? -18.216 -2.595 40.325 1.00 81.19 197 GLU A CA 1
ATOM 1617 C C . GLU A 1 197 ? -18.184 -1.381 39.387 1.00 81.19 197 GLU A C 1
ATOM 1619 O O . GLU A 1 197 ? -18.655 -1.485 38.245 1.00 81.19 197 GLU A O 1
ATOM 1624 N N . PRO A 1 198 ? -17.740 -0.201 39.863 1.00 87.00 198 PRO A N 1
ATOM 1625 C CA . PRO A 1 198 ? -17.579 0.976 39.021 1.00 87.00 198 PRO A CA 1
ATOM 1626 C C . PRO A 1 198 ? -16.579 0.709 37.900 1.00 87.00 198 PRO A C 1
ATOM 1628 O O . PRO A 1 198 ? -15.505 0.154 38.133 1.00 87.00 198 PRO A O 1
ATOM 1631 N N . LYS A 1 199 ? -16.937 1.103 36.681 1.00 91.81 199 LYS A N 1
ATOM 1632 C CA . LYS A 1 199 ? -16.121 0.853 35.491 1.00 91.81 199 LYS A CA 1
ATOM 1633 C C . LYS A 1 199 ? -16.376 1.888 34.412 1.00 91.81 199 LYS A C 1
ATOM 1635 O O . LYS A 1 199 ? -17.432 2.522 34.386 1.00 91.81 199 LYS A O 1
ATOM 1640 N N . THR A 1 200 ? -15.444 1.995 33.479 1.00 94.69 200 THR A N 1
ATOM 1641 C CA . THR A 1 200 ? -15.586 2.827 32.286 1.00 94.69 200 THR A CA 1
ATOM 1642 C C . THR A 1 200 ? -15.474 1.929 31.061 1.00 94.69 200 THR A C 1
ATOM 1644 O O . THR A 1 200 ? -14.476 1.239 30.896 1.00 94.69 200 THR A O 1
ATOM 1647 N N . SER A 1 201 ? -16.513 1.880 30.228 1.00 94.44 201 SER A N 1
ATOM 1648 C CA . SER A 1 201 ? -16.510 1.120 28.972 1.00 94.44 201 SER A CA 1
ATOM 1649 C C . SER A 1 201 ? -16.168 2.045 27.810 1.00 94.44 201 SER A C 1
ATOM 1651 O O . SER A 1 201 ? -16.686 3.159 27.726 1.00 94.44 201 SER A O 1
ATOM 1653 N N . VAL A 1 202 ? -15.302 1.579 26.921 1.00 95.00 202 VAL A N 1
ATOM 1654 C CA . VAL A 1 202 ? -14.913 2.233 25.678 1.00 95.00 202 VAL A CA 1
ATOM 1655 C C . VAL A 1 202 ? -15.396 1.354 24.533 1.00 95.00 202 VAL A C 1
ATOM 1657 O O . VAL A 1 202 ? -14.916 0.237 24.338 1.00 95.00 202 VAL A O 1
ATOM 1660 N N . GLN A 1 203 ? -16.342 1.880 23.766 1.00 92.75 203 GLN A N 1
ATOM 1661 C CA . GLN A 1 203 ? -16.800 1.299 22.513 1.00 92.75 203 GLN A CA 1
ATOM 1662 C C . GLN A 1 203 ? -16.288 2.145 21.354 1.00 92.75 203 GLN A C 1
ATOM 1664 O O . GLN A 1 203 ? -16.269 3.376 21.415 1.00 92.75 203 GLN A O 1
ATOM 1669 N N . PHE A 1 204 ? -15.904 1.491 20.270 1.00 88.62 204 PHE A N 1
ATOM 1670 C CA . PHE A 1 204 ? -15.376 2.149 19.085 1.00 88.62 204 PHE A CA 1
ATOM 1671 C C . PHE A 1 204 ? -15.965 1.511 17.832 1.00 88.62 204 PHE A C 1
ATOM 1673 O O . PHE A 1 204 ? -16.189 0.304 17.773 1.00 88.62 204 PHE A O 1
ATOM 1680 N N . SER A 1 205 ? -16.190 2.330 16.808 1.00 87.56 205 SER A N 1
ATOM 1681 C CA . SER A 1 205 ? -16.503 1.851 15.464 1.00 87.56 205 SER A CA 1
ATOM 1682 C C . SER A 1 205 ? -15.545 2.515 14.491 1.00 87.56 205 SER A C 1
ATOM 1684 O O . SER A 1 205 ? -15.763 3.637 14.043 1.00 87.56 205 SER A O 1
ATOM 1686 N N . VAL A 1 206 ? -14.439 1.823 14.217 1.00 89.19 206 VAL A N 1
ATOM 1687 C CA . VAL A 1 206 ? -13.377 2.282 13.314 1.00 89.19 206 VAL A CA 1
ATOM 1688 C C . VAL A 1 206 ? -13.226 1.227 12.213 1.00 89.19 206 VAL A C 1
ATOM 1690 O O . VAL A 1 206 ? -12.410 0.309 12.353 1.00 89.19 206 VAL A O 1
ATOM 1693 N N . PRO A 1 207 ? -14.051 1.262 11.148 1.00 85.94 207 PRO A N 1
ATOM 1694 C CA . PRO A 1 207 ? -14.083 0.192 10.149 1.00 85.94 207 PRO A CA 1
ATOM 1695 C C . PRO A 1 207 ? -12.722 -0.054 9.493 1.00 85.94 207 PRO A C 1
ATOM 1697 O O . PRO A 1 207 ? -12.290 -1.200 9.429 1.00 85.94 207 PRO A O 1
ATOM 1700 N N . ALA A 1 208 ? -12.019 1.020 9.126 1.00 90.62 208 ALA A N 1
ATOM 1701 C CA . ALA A 1 208 ? -10.740 0.977 8.418 1.00 90.62 208 ALA A CA 1
ATOM 1702 C C . ALA A 1 208 ? -9.522 0.630 9.295 1.00 90.62 208 ALA A C 1
ATOM 1704 O O . ALA A 1 208 ? -8.432 0.402 8.768 1.00 90.62 208 ALA A O 1
ATOM 1705 N N . ALA A 1 209 ? -9.686 0.592 10.623 1.00 94.00 209 ALA A N 1
ATOM 1706 C CA . ALA A 1 209 ? -8.602 0.211 11.519 1.00 94.00 209 ALA A CA 1
ATOM 1707 C C . ALA A 1 209 ? -8.319 -1.288 11.432 1.00 94.00 209 ALA A C 1
ATOM 1709 O O . ALA A 1 209 ? -9.234 -2.109 11.568 1.00 94.00 209 ALA A O 1
ATOM 1710 N N . THR A 1 210 ? -7.041 -1.614 11.291 1.00 95.19 210 THR A N 1
ATOM 1711 C CA . THR A 1 210 ? -6.495 -2.967 11.431 1.00 95.19 210 THR A CA 1
ATOM 1712 C C . THR A 1 210 ? -6.147 -3.258 12.885 1.00 95.19 210 THR A C 1
ATOM 1714 O O . THR A 1 210 ? -6.269 -4.398 13.323 1.00 95.19 210 THR A O 1
ATOM 1717 N N . LYS A 1 211 ? -5.800 -2.221 13.657 1.00 95.00 211 LYS A N 1
ATOM 1718 C CA . LYS A 1 211 ? -5.451 -2.326 15.075 1.00 95.00 211 LYS A CA 1
ATOM 1719 C C . LYS A 1 211 ? -5.997 -1.154 15.884 1.00 95.00 211 LYS A C 1
ATOM 1721 O O . LYS A 1 211 ? -6.019 -0.017 15.410 1.00 95.00 211 LYS A O 1
ATOM 1726 N N . ILE A 1 212 ? -6.440 -1.424 17.108 1.00 95.31 212 ILE A N 1
ATOM 1727 C CA . ILE A 1 212 ? -6.919 -0.413 18.056 1.00 95.31 212 ILE A CA 1
ATOM 1728 C C . ILE A 1 212 ? -6.232 -0.636 19.394 1.00 95.31 212 ILE A C 1
ATOM 1730 O O . ILE A 1 212 ? -6.320 -1.714 19.963 1.00 95.31 212 ILE A O 1
ATOM 1734 N N . LYS A 1 213 ? -5.570 0.393 19.915 1.00 96.12 213 LYS A N 1
ATOM 1735 C CA . LYS A 1 213 ? -4.902 0.365 21.214 1.00 96.12 213 LYS A CA 1
ATOM 1736 C C . LYS A 1 213 ? -5.596 1.311 22.174 1.00 96.12 213 LYS A C 1
ATOM 1738 O O . LYS A 1 213 ? -5.750 2.494 21.871 1.00 96.12 213 LYS A O 1
ATOM 1743 N N . VAL A 1 214 ? -5.963 0.806 23.344 1.00 96.69 214 VAL A N 1
ATOM 1744 C CA . VAL A 1 214 ? -6.435 1.625 24.461 1.00 96.69 214 VAL A CA 1
ATOM 1745 C C . VAL A 1 214 ? -5.439 1.528 25.599 1.00 96.69 214 VAL A C 1
ATOM 1747 O O . VAL A 1 214 ? -5.149 0.440 26.089 1.00 96.69 214 VAL A O 1
ATOM 1750 N N . SER A 1 215 ? -4.933 2.678 26.024 1.00 97.00 215 SER A N 1
ATOM 1751 C CA . SER A 1 215 ? -3.991 2.799 27.130 1.00 97.00 215 SER A CA 1
ATOM 1752 C C . SER A 1 215 ? -4.614 3.618 28.253 1.00 97.00 215 SER A C 1
ATOM 1754 O O . SER A 1 215 ? -5.175 4.691 28.013 1.00 97.00 215 SER A O 1
ATOM 1756 N N . TYR A 1 216 ? -4.481 3.128 29.480 1.00 96.81 216 TYR A N 1
ATOM 1757 C CA . TYR A 1 216 ? -4.891 3.820 30.696 1.00 96.81 216 TYR A CA 1
ATOM 1758 C C . TYR A 1 216 ? -3.873 3.540 31.804 1.00 96.81 216 TYR A C 1
ATOM 1760 O O . TYR A 1 216 ? -3.571 2.384 32.113 1.00 96.81 216 TYR A O 1
ATOM 1768 N N . GLN A 1 217 ? -3.328 4.608 32.394 1.00 93.19 217 GLN A N 1
ATOM 1769 C CA . GLN A 1 217 ? -2.198 4.531 33.327 1.00 93.19 217 GLN A CA 1
ATOM 1770 C C . GLN A 1 217 ? -1.029 3.718 32.725 1.00 93.19 217 GLN A C 1
ATOM 1772 O O . GLN A 1 217 ? -0.571 4.028 31.629 1.00 93.19 217 GLN A O 1
ATOM 1777 N N . ASN A 1 218 ? -0.558 2.677 33.422 1.00 93.75 218 ASN A N 1
ATOM 1778 C CA . ASN A 1 218 ? 0.507 1.776 32.964 1.00 93.75 218 ASN A CA 1
ATOM 1779 C C . ASN A 1 218 ? -0.029 0.499 32.293 1.00 93.75 218 ASN A C 1
ATOM 1781 O O . ASN A 1 218 ? 0.735 -0.447 32.099 1.00 93.75 218 ASN A O 1
ATOM 1785 N N . SER A 1 219 ? -1.327 0.443 31.984 1.00 96.75 219 SER A N 1
ATOM 1786 C CA . SER A 1 219 ? -1.940 -0.707 31.321 1.00 96.75 219 SER A CA 1
ATOM 1787 C C . SER A 1 219 ? -2.354 -0.354 29.897 1.00 96.75 219 SER A C 1
ATOM 1789 O O . SER A 1 219 ? -2.731 0.783 29.603 1.00 96.75 219 SER A O 1
ATOM 1791 N N . SER A 1 220 ? -2.295 -1.334 29.003 1.00 96.62 220 SER A N 1
ATOM 1792 C CA . SER A 1 220 ? -2.789 -1.189 27.640 1.00 96.62 220 SER A CA 1
ATOM 1793 C C . SER A 1 220 ? -3.405 -2.479 27.123 1.00 96.62 220 SER A C 1
ATOM 1795 O O . SER A 1 220 ? -3.076 -3.574 27.580 1.00 96.62 220 SER A O 1
ATOM 1797 N N . LEU A 1 221 ? -4.347 -2.320 26.205 1.00 96.56 221 LEU A N 1
ATOM 1798 C CA . LEU A 1 221 ? -5.017 -3.407 25.523 1.00 96.56 221 LEU A CA 1
ATOM 1799 C C . LEU A 1 221 ? -5.030 -3.092 24.032 1.00 96.56 221 LEU A C 1
ATOM 1801 O O . LEU A 1 221 ? -5.557 -2.056 23.617 1.00 96.56 221 LEU A O 1
ATOM 1805 N N . GLU A 1 222 ? -4.424 -3.973 23.249 1.00 95.62 222 GLU A N 1
ATOM 1806 C CA . GLU A 1 222 ? -4.378 -3.895 21.796 1.00 95.62 222 GLU A CA 1
ATOM 1807 C C . GLU A 1 222 ? -5.349 -4.912 21.206 1.00 95.62 222 GLU A C 1
ATOM 1809 O O . GLU A 1 222 ? -5.337 -6.085 21.567 1.00 95.62 222 GLU A O 1
ATOM 1814 N N . TYR A 1 223 ? -6.207 -4.441 20.311 1.00 94.19 223 TYR A N 1
ATOM 1815 C CA . TYR A 1 223 ? -7.145 -5.241 19.550 1.00 94.19 223 TYR A CA 1
ATOM 1816 C C . TYR A 1 223 ? -6.707 -5.285 18.093 1.00 94.19 223 TYR A C 1
ATOM 1818 O O . TYR A 1 223 ? -6.718 -4.253 17.414 1.00 94.19 223 TYR A O 1
ATOM 1826 N N . TYR A 1 224 ? -6.358 -6.469 17.604 1.00 92.62 224 TYR A N 1
ATOM 1827 C CA . TYR A 1 224 ? -6.020 -6.700 16.207 1.00 92.62 224 TYR A CA 1
ATOM 1828 C C . TYR A 1 224 ? -7.260 -7.208 15.473 1.00 92.62 224 TYR A C 1
ATOM 1830 O O . TYR A 1 224 ? -7.724 -8.323 15.711 1.00 92.62 224 TYR A O 1
ATOM 1838 N N . LYS A 1 225 ? -7.786 -6.365 14.580 1.00 92.94 225 LYS A N 1
ATOM 1839 C CA . LYS A 1 225 ? -8.923 -6.652 13.690 1.00 92.94 225 LYS A CA 1
ATOM 1840 C C . LYS A 1 225 ? -8.489 -7.324 12.393 1.00 92.94 225 LYS A C 1
ATOM 1842 O O . LYS A 1 225 ? -9.262 -8.045 11.766 1.00 92.94 225 LYS A O 1
ATOM 1847 N N . GLN A 1 226 ? -7.293 -6.991 11.923 1.00 92.81 226 GLN A N 1
ATOM 1848 C CA . GLN A 1 226 ? -6.708 -7.535 10.705 1.00 92.81 226 GLN A CA 1
ATOM 1849 C C . GLN A 1 226 ? -5.189 -7.519 10.826 1.00 92.81 226 GLN A C 1
ATOM 1851 O O . GLN A 1 226 ? -4.630 -6.676 11.529 1.00 92.81 226 GLN A O 1
ATOM 1856 N N . ILE A 1 227 ? -4.537 -8.402 10.081 1.00 91.06 227 ILE A N 1
ATOM 1857 C CA . ILE A 1 227 ? -3.084 -8.446 9.943 1.00 91.06 227 ILE A CA 1
ATOM 1858 C C . ILE A 1 227 ? -2.710 -8.491 8.460 1.00 91.06 227 ILE A C 1
ATOM 1860 O O . ILE A 1 227 ? -3.435 -9.092 7.667 1.00 91.06 227 ILE A O 1
ATOM 1864 N N . ALA A 1 228 ? -1.611 -7.842 8.071 1.00 93.38 228 ALA A N 1
ATOM 1865 C CA . ALA A 1 228 ? -1.126 -7.869 6.694 1.00 93.38 228 ALA A CA 1
ATOM 1866 C C . ALA A 1 228 ? -0.022 -8.924 6.532 1.00 93.38 228 ALA A C 1
ATOM 1868 O O . ALA A 1 228 ? 1.056 -8.810 7.121 1.00 93.38 228 ALA A O 1
ATOM 1869 N N . ILE A 1 229 ? -0.295 -9.937 5.711 1.00 92.81 229 ILE A N 1
ATOM 1870 C CA . ILE A 1 229 ? 0.672 -10.964 5.307 1.00 92.81 229 ILE A CA 1
ATOM 1871 C C . ILE A 1 229 ? 1.403 -10.469 4.064 1.00 92.81 229 ILE A C 1
ATOM 1873 O O . ILE A 1 229 ? 0.759 -10.074 3.096 1.00 92.81 229 ILE A O 1
ATOM 1877 N N . VAL A 1 230 ? 2.734 -10.487 4.058 1.00 93.44 230 VAL A N 1
ATOM 1878 C CA . VAL A 1 230 ? 3.491 -10.096 2.863 1.00 93.44 230 VAL A CA 1
ATOM 1879 C C . VAL A 1 230 ? 3.353 -11.170 1.785 1.00 93.44 230 VAL A C 1
ATOM 1881 O O . VAL A 1 230 ? 3.778 -12.311 1.965 1.00 93.44 230 VAL A O 1
ATOM 1884 N N . GLU A 1 231 ? 2.811 -10.775 0.640 1.00 93.25 231 GLU A N 1
ATOM 1885 C CA . GLU A 1 231 ? 2.667 -11.591 -0.563 1.00 93.25 231 GLU A CA 1
ATOM 1886 C C . GLU A 1 231 ? 3.279 -10.878 -1.774 1.00 93.25 231 GLU A C 1
ATOM 1888 O O . GLU A 1 231 ? 3.673 -9.714 -1.699 1.00 93.25 231 GLU A O 1
ATOM 1893 N N . TYR A 1 232 ? 3.375 -11.583 -2.902 1.00 91.56 232 TYR A N 1
ATOM 1894 C CA . TYR A 1 232 ? 3.957 -11.063 -4.137 1.00 91.56 232 TYR A CA 1
ATOM 1895 C C . TYR A 1 232 ? 2.992 -11.249 -5.303 1.00 91.56 232 TYR A C 1
ATOM 1897 O O . TYR A 1 232 ? 2.352 -12.293 -5.439 1.00 91.56 232 TYR A O 1
ATOM 1905 N N . THR A 1 233 ? 2.887 -10.238 -6.165 1.00 90.19 233 THR A N 1
ATOM 1906 C CA . THR A 1 233 ? 2.119 -10.347 -7.411 1.00 90.19 233 THR A CA 1
ATOM 1907 C C . THR A 1 233 ? 2.788 -11.325 -8.383 1.00 90.19 233 THR A C 1
ATOM 1909 O O . THR A 1 233 ? 3.956 -11.688 -8.230 1.00 90.19 233 THR A O 1
ATOM 1912 N N . GLY A 1 234 ? 2.088 -11.700 -9.461 1.00 85.88 234 GLY A N 1
ATOM 1913 C CA . GLY A 1 234 ? 2.693 -12.471 -10.560 1.00 85.88 234 GLY A CA 1
ATOM 1914 C C . GLY A 1 234 ? 3.888 -11.769 -11.228 1.00 85.88 234 GLY A C 1
ATOM 1915 O O . GLY A 1 234 ? 4.737 -12.437 -11.816 1.00 85.88 234 GLY A O 1
ATOM 1916 N N . LYS A 1 235 ? 3.982 -10.441 -11.073 1.00 88.00 235 LYS A N 1
ATOM 1917 C CA . LYS A 1 235 ? 5.088 -9.579 -11.513 1.00 88.00 235 LYS A CA 1
ATOM 1918 C C . LYS A 1 235 ? 6.163 -9.388 -10.424 1.00 88.00 235 LYS A C 1
ATOM 1920 O O . LYS A 1 235 ? 7.040 -8.548 -10.578 1.00 88.00 235 LYS A O 1
ATOM 1925 N N . ASN A 1 236 ? 6.127 -10.169 -9.336 1.00 89.00 236 ASN A N 1
ATOM 1926 C CA . ASN A 1 236 ? 7.073 -10.143 -8.210 1.00 89.00 236 ASN A CA 1
ATOM 1927 C C . ASN A 1 236 ? 7.123 -8.805 -7.436 1.00 89.00 236 ASN A C 1
ATOM 1929 O O . ASN A 1 236 ? 8.153 -8.441 -6.869 1.00 89.00 236 ASN A O 1
ATOM 1933 N N . VAL A 1 237 ? 6.006 -8.070 -7.396 1.00 91.94 237 VAL A N 1
ATOM 1934 C CA . VAL A 1 237 ? 5.865 -6.855 -6.577 1.00 91.94 237 VAL A CA 1
ATOM 1935 C C . VAL A 1 237 ? 5.288 -7.229 -5.209 1.00 91.94 237 VAL A C 1
ATOM 1937 O O . VAL A 1 237 ? 4.236 -7.873 -5.178 1.00 91.94 237 VAL A O 1
ATOM 1940 N N . PRO A 1 238 ? 5.931 -6.850 -4.089 1.00 94.19 238 PRO A N 1
ATOM 1941 C CA . PRO A 1 238 ? 5.417 -7.144 -2.759 1.00 94.19 238 PRO A CA 1
ATOM 1942 C C . PRO A 1 238 ? 4.198 -6.280 -2.415 1.00 94.19 238 PRO A C 1
ATOM 1944 O O . PRO A 1 238 ? 4.161 -5.089 -2.724 1.00 94.19 238 PRO A O 1
ATOM 1947 N N . PHE A 1 239 ? 3.227 -6.875 -1.728 1.00 95.69 239 PHE A N 1
ATOM 1948 C CA . PHE A 1 239 ? 2.062 -6.195 -1.161 1.00 95.69 239 PHE A CA 1
ATOM 1949 C C . PHE A 1 239 ? 1.659 -6.852 0.165 1.00 95.69 239 PHE A C 1
ATOM 1951 O O . PHE A 1 239 ? 1.986 -8.012 0.415 1.00 95.69 239 PHE A O 1
ATOM 1958 N N . GLY A 1 240 ? 0.950 -6.125 1.030 1.00 96.19 240 GLY A N 1
ATOM 1959 C CA . GLY A 1 240 ? 0.389 -6.705 2.254 1.00 96.19 240 GLY A CA 1
ATOM 1960 C C . GLY A 1 240 ? -1.040 -7.197 2.032 1.00 96.19 240 GLY A C 1
ATOM 1961 O O . GLY A 1 240 ? -1.917 -6.406 1.701 1.00 96.19 240 GLY A O 1
ATOM 1962 N N . ASN A 1 241 ? -1.302 -8.485 2.215 1.00 95.88 241 ASN A N 1
ATOM 1963 C CA . ASN A 1 241 ? -2.631 -9.077 2.133 1.00 95.88 241 ASN A CA 1
ATOM 1964 C C . ASN A 1 241 ? -3.323 -9.034 3.505 1.00 95.88 241 ASN A C 1
ATOM 1966 O O . ASN A 1 241 ? -2.925 -9.746 4.431 1.00 95.88 241 ASN A O 1
ATOM 1970 N N . LEU A 1 242 ? -4.337 -8.178 3.652 1.00 95.00 242 LEU A N 1
ATOM 1971 C CA . LEU A 1 242 ? -5.103 -8.039 4.886 1.00 95.00 242 LEU A CA 1
ATOM 1972 C C . LEU A 1 242 ? -6.012 -9.242 5.095 1.00 95.00 242 LEU A C 1
ATOM 1974 O O . LEU A 1 242 ? -6.997 -9.444 4.385 1.00 95.00 242 LEU A O 1
ATOM 1978 N N . THR A 1 243 ? -5.708 -9.986 6.148 1.00 90.94 243 THR A N 1
ATOM 1979 C CA . THR A 1 243 ? -6.501 -11.117 6.616 1.00 90.94 243 THR A CA 1
ATOM 1980 C C . THR A 1 243 ? -7.198 -10.733 7.913 1.00 90.94 243 THR A C 1
ATOM 1982 O O . THR A 1 243 ? -6.619 -10.039 8.752 1.00 90.94 243 THR A O 1
ATOM 1985 N N . ALA A 1 244 ? -8.460 -11.139 8.068 1.00 90.12 244 ALA A N 1
ATOM 1986 C CA . ALA A 1 244 ? -9.208 -10.905 9.296 1.00 90.12 244 ALA A CA 1
ATOM 1987 C C . ALA A 1 244 ? -8.488 -11.536 10.494 1.00 90.12 244 ALA A C 1
ATOM 1989 O O . ALA A 1 244 ? -8.002 -12.662 10.418 1.00 90.12 244 ALA A O 1
ATOM 1990 N N . MET A 1 245 ? -8.434 -10.793 11.593 1.00 86.00 245 MET A N 1
ATOM 1991 C CA . MET A 1 245 ? -7.859 -11.225 12.858 1.00 86.00 245 MET A CA 1
ATOM 1992 C C . MET A 1 245 ? -8.812 -10.817 13.980 1.00 86.00 245 MET A C 1
ATOM 1994 O O . MET A 1 245 ? -9.500 -9.803 13.891 1.00 86.00 245 MET A O 1
ATOM 1998 N N . ASN A 1 246 ? -8.889 -11.619 15.032 1.00 87.75 246 ASN A N 1
ATOM 1999 C CA . ASN A 1 246 ? -9.672 -11.275 16.210 1.00 87.75 246 ASN A CA 1
ATOM 2000 C C . ASN A 1 246 ? -8.877 -11.640 17.458 1.00 87.75 246 ASN A C 1
ATOM 2002 O O . ASN A 1 246 ? -9.202 -12.593 18.163 1.00 87.75 246 ASN A O 1
ATOM 2006 N N . SER A 1 247 ? -7.783 -10.916 17.688 1.00 89.44 247 SER A N 1
ATOM 2007 C CA . SER A 1 247 ? -6.891 -11.175 18.815 1.00 89.44 247 SER A CA 1
ATOM 2008 C C . SER A 1 247 ? -6.735 -9.947 19.698 1.00 89.44 247 SER A C 1
ATOM 2010 O O . SER A 1 247 ? -6.867 -8.800 19.263 1.00 89.44 247 SER A O 1
ATOM 2012 N N . TRP A 1 248 ? -6.457 -10.219 20.966 1.00 91.94 248 TRP A N 1
ATOM 2013 C CA . TRP A 1 248 ? -6.297 -9.217 22.002 1.00 91.94 248 TRP A CA 1
ATOM 2014 C C . TRP A 1 248 ? -4.956 -9.428 22.691 1.00 91.94 248 TRP A C 1
ATOM 2016 O O . TRP A 1 248 ? -4.654 -10.535 23.135 1.00 91.94 248 TRP A O 1
ATOM 2026 N N . GLU A 1 249 ? -4.172 -8.365 22.816 1.00 92.81 249 GLU A N 1
ATOM 2027 C CA . GLU A 1 249 ? -2.922 -8.366 23.566 1.00 92.81 249 GLU A CA 1
ATOM 2028 C C . GLU A 1 249 ? -3.035 -7.403 24.743 1.00 92.81 249 GLU A C 1
ATOM 2030 O O . GLU A 1 249 ? -3.315 -6.215 24.578 1.00 92.81 249 GLU A O 1
ATOM 2035 N N . LYS A 1 250 ? -2.846 -7.928 25.955 1.00 94.38 250 LYS A N 1
ATOM 2036 C CA . LYS A 1 250 ? -3.021 -7.182 27.201 1.00 94.38 250 LYS A CA 1
ATOM 2037 C C . LYS A 1 250 ? -1.690 -6.996 27.919 1.00 94.38 250 LYS A C 1
ATOM 2039 O O . LYS A 1 250 ? -0.952 -7.954 28.139 1.00 94.38 250 LYS A O 1
ATOM 2044 N N . GLN A 1 251 ? -1.461 -5.777 28.396 1.00 94.88 251 GLN A N 1
ATOM 2045 C CA . GLN A 1 251 ? -0.378 -5.425 29.305 1.00 94.88 251 GLN A CA 1
ATOM 2046 C C . GLN A 1 251 ? -0.939 -4.707 30.540 1.00 94.88 251 GLN A C 1
ATOM 2048 O O . GLN A 1 251 ? -1.655 -3.718 30.407 1.00 94.88 251 GLN A O 1
ATOM 2053 N N . GLY A 1 252 ? -0.574 -5.163 31.742 1.00 93.75 252 GLY A N 1
ATOM 2054 C CA . GLY A 1 252 ? -1.094 -4.618 33.007 1.00 93.75 252 GLY A CA 1
ATOM 2055 C C . GLY A 1 252 ? -2.512 -5.099 33.324 1.00 93.75 252 GLY A C 1
ATOM 2056 O O . GLY A 1 252 ? -3.036 -5.950 32.616 1.00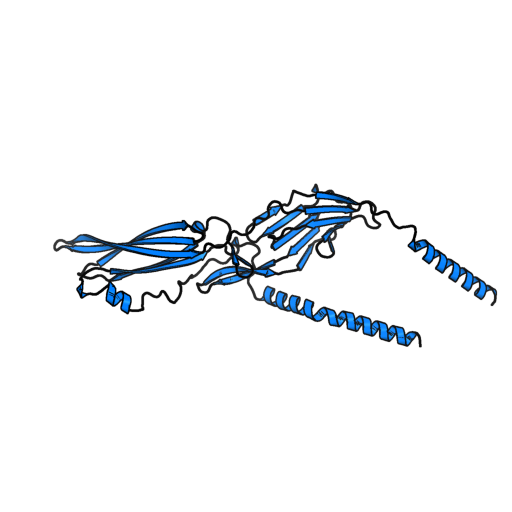 93.75 252 GLY A O 1
ATOM 2057 N N . ASP A 1 253 ? -3.133 -4.568 34.380 1.00 93.38 253 ASP A N 1
ATOM 2058 C CA . ASP A 1 253 ? -4.411 -5.077 34.910 1.00 93.38 253 ASP A CA 1
ATOM 2059 C C . ASP A 1 253 ? -5.576 -4.079 34.847 1.00 93.38 253 ASP A C 1
ATOM 2061 O O . ASP A 1 253 ? -6.725 -4.485 35.015 1.00 93.38 253 ASP A O 1
ATOM 2065 N N . GLU A 1 254 ? -5.312 -2.804 34.541 1.00 94.69 254 GLU A N 1
ATOM 2066 C CA . GLU A 1 254 ? -6.318 -1.726 34.593 1.00 94.69 254 GLU A CA 1
ATOM 2067 C C . GLU A 1 254 ? -7.249 -1.673 33.377 1.00 94.69 254 GLU A C 1
ATOM 2069 O O . GLU A 1 254 ? -8.216 -0.910 33.357 1.00 94.69 254 GLU A O 1
ATOM 2074 N N . VAL A 1 255 ? -6.965 -2.480 32.356 1.00 95.06 255 VAL A N 1
ATOM 2075 C CA . VAL A 1 255 ? -7.789 -2.614 31.154 1.00 95.06 255 VAL A CA 1
ATOM 2076 C C . VAL A 1 255 ? -8.106 -4.081 30.879 1.00 95.06 255 VAL A C 1
ATOM 2078 O O . VAL A 1 255 ? -7.311 -4.987 31.142 1.00 95.06 255 VAL A O 1
ATOM 2081 N N . SER A 1 256 ? -9.301 -4.338 30.374 1.00 94.31 256 SER A N 1
ATOM 2082 C CA . SER A 1 256 ? -9.796 -5.655 29.966 1.00 94.31 256 SER A CA 1
ATOM 2083 C C . SER A 1 256 ? -10.812 -5.487 28.836 1.00 94.31 256 SER A C 1
ATOM 2085 O O . SER A 1 256 ? -11.037 -4.367 28.381 1.00 94.31 256 SER A O 1
ATOM 2087 N N . HIS A 1 257 ? -11.422 -6.568 28.357 1.00 94.06 257 HIS A N 1
ATOM 2088 C CA . HIS A 1 257 ? -12.486 -6.483 27.360 1.00 94.06 257 HIS A CA 1
ATOM 2089 C C . HIS A 1 257 ? -13.629 -7.446 27.662 1.00 94.06 257 HIS A C 1
ATOM 2091 O O . HIS A 1 257 ? -13.458 -8.452 28.352 1.00 94.06 257 HIS A O 1
ATOM 2097 N N . ILE A 1 258 ? -14.805 -7.115 27.132 1.00 89.25 258 ILE A N 1
ATOM 2098 C CA . ILE A 1 258 ? -15.979 -7.985 27.082 1.00 89.25 258 ILE A CA 1
ATOM 2099 C C . ILE A 1 258 ? -16.561 -7.856 25.675 1.00 89.25 258 ILE A C 1
ATOM 2101 O O . ILE A 1 258 ? -17.083 -6.804 25.303 1.00 89.25 258 ILE A O 1
ATOM 2105 N N . GLY A 1 259 ? -16.451 -8.916 24.873 1.00 86.12 259 GLY A N 1
ATOM 2106 C CA . GLY A 1 259 ? -16.734 -8.826 23.439 1.00 86.12 259 GLY A CA 1
ATOM 2107 C C . GLY A 1 259 ? -15.850 -7.760 22.785 1.00 86.12 259 GLY A C 1
ATOM 2108 O O . GLY A 1 259 ? -14.632 -7.793 22.952 1.00 86.12 259 GLY A O 1
ATOM 2109 N N . ASN A 1 260 ? -16.477 -6.795 22.106 1.00 81.75 260 ASN A N 1
ATOM 2110 C CA . ASN A 1 260 ? -15.800 -5.669 21.447 1.00 81.75 260 ASN A CA 1
ATOM 2111 C C . ASN A 1 260 ? -15.716 -4.406 22.323 1.00 81.75 260 ASN A C 1
ATOM 2113 O O . ASN A 1 260 ? -15.302 -3.352 21.842 1.00 81.75 260 ASN A O 1
ATOM 2117 N N . GLU A 1 261 ? -16.145 -4.477 23.585 1.00 90.38 261 GLU A N 1
ATOM 2118 C CA . GLU A 1 261 ? -16.024 -3.363 24.524 1.00 90.38 261 GLU A CA 1
ATOM 2119 C C . GLU A 1 261 ? -14.732 -3.469 25.320 1.00 90.38 261 GLU A C 1
ATOM 2121 O O . GLU A 1 261 ? -14.440 -4.521 25.889 1.00 90.38 261 GLU A O 1
ATOM 2126 N N . ILE A 1 262 ? -14.007 -2.360 25.439 1.00 93.19 262 ILE A N 1
ATOM 2127 C CA . ILE A 1 262 ? -12.852 -2.272 26.330 1.00 93.19 262 ILE A CA 1
ATOM 2128 C C . ILE A 1 262 ? -13.312 -1.722 27.671 1.00 93.19 262 ILE A C 1
ATOM 2130 O O . ILE A 1 262 ? -13.949 -0.676 27.746 1.00 93.19 262 ILE A O 1
ATOM 2134 N N . ILE A 1 263 ? -12.978 -2.426 28.742 1.00 95.00 263 ILE A N 1
ATOM 2135 C CA . ILE A 1 263 ? -13.326 -2.067 30.108 1.00 95.00 263 ILE A CA 1
ATOM 2136 C C . ILE A 1 263 ? -12.080 -1.532 30.802 1.00 95.00 263 ILE A C 1
ATOM 2138 O O . ILE A 1 263 ? -11.101 -2.252 30.980 1.00 95.00 263 ILE A O 1
ATOM 2142 N N . VAL A 1 264 ? -12.144 -0.275 31.219 1.00 95.38 264 VAL A N 1
ATOM 2143 C CA . VAL A 1 264 ? -11.190 0.353 32.130 1.00 95.38 264 VAL A CA 1
ATOM 2144 C C . VAL A 1 264 ? -11.714 0.184 33.555 1.00 95.38 264 VAL A C 1
ATOM 2146 O O . VAL A 1 264 ? -12.882 0.488 33.836 1.00 95.38 264 VAL A O 1
ATOM 2149 N N . ASN A 1 265 ? -10.861 -0.311 34.449 1.00 91.25 265 ASN A N 1
A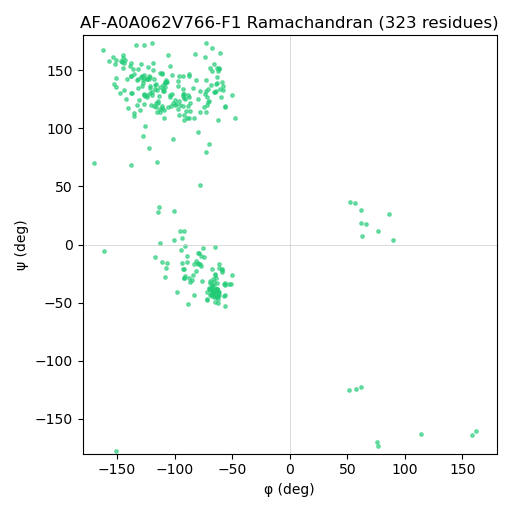TOM 2150 C CA . ASN A 1 265 ? -11.217 -0.504 35.850 1.00 91.25 265 ASN A CA 1
ATOM 2151 C C . ASN A 1 265 ? -11.467 0.848 36.529 1.00 91.25 265 ASN A C 1
ATOM 2153 O O . ASN A 1 265 ? -10.665 1.776 36.435 1.00 91.25 265 ASN A O 1
ATOM 2157 N N . GLY A 1 266 ? -12.587 0.955 37.244 1.00 89.69 266 GLY A N 1
ATOM 2158 C CA . GLY A 1 266 ? -12.963 2.184 37.931 1.00 89.69 266 GLY A CA 1
ATOM 2159 C C . GLY A 1 266 ? -13.510 3.284 37.015 1.00 89.69 266 GLY A C 1
ATOM 2160 O O . GLY A 1 266 ? -13.857 3.092 35.847 1.00 89.69 266 GLY A O 1
ATOM 2161 N N . ILE A 1 267 ? -13.650 4.470 37.601 1.00 91.06 267 ILE A N 1
ATOM 2162 C CA . ILE A 1 267 ? -14.154 5.664 36.922 1.00 91.06 267 ILE A CA 1
ATOM 2163 C C . ILE A 1 267 ? -12.953 6.414 36.358 1.00 91.06 267 ILE A C 1
ATOM 2165 O O . ILE A 1 267 ? -12.151 6.955 37.116 1.00 91.06 267 ILE A O 1
ATOM 2169 N N . ALA A 1 268 ? -12.841 6.436 35.035 1.00 91.38 268 ALA A N 1
ATOM 2170 C CA . ALA A 1 268 ? -11.776 7.121 34.326 1.00 91.38 268 ALA A CA 1
ATOM 2171 C C . ALA A 1 268 ? -12.346 8.338 33.597 1.00 91.38 268 ALA A C 1
ATOM 2173 O O . ALA A 1 268 ? -13.357 8.249 32.897 1.00 91.38 268 ALA A O 1
ATOM 2174 N N . GLU A 1 269 ? -11.682 9.482 33.750 1.00 91.56 269 GLU A N 1
ATOM 2175 C CA . GLU A 1 269 ? -11.986 10.643 32.924 1.00 91.56 269 GLU A CA 1
ATOM 2176 C C . GLU A 1 269 ? -11.545 10.354 31.479 1.00 91.56 269 GLU A C 1
ATOM 2178 O O . GLU A 1 269 ? -10.438 9.850 31.271 1.00 91.56 269 GLU A O 1
ATOM 2183 N N . PRO A 1 270 ? -12.341 10.714 30.457 1.00 90.00 270 PRO A N 1
ATOM 2184 C CA . PRO A 1 270 ? -12.006 10.465 29.052 1.00 90.00 270 PRO A CA 1
ATOM 2185 C C . PRO A 1 270 ? -10.613 10.940 28.632 1.00 90.00 270 PRO A C 1
ATOM 2187 O O . PRO A 1 270 ? -9.961 10.312 27.808 1.00 90.00 270 PRO A O 1
ATOM 2190 N N . ARG A 1 271 ? -10.139 12.049 29.213 1.00 90.81 271 ARG A N 1
ATOM 2191 C CA . ARG A 1 271 ? -8.816 12.626 28.931 1.00 90.81 271 ARG A CA 1
ATOM 2192 C C . ARG A 1 271 ? -7.643 11.761 29.407 1.00 90.81 271 ARG A C 1
ATOM 2194 O O . ARG A 1 271 ? -6.535 11.956 28.920 1.00 90.81 271 ARG A O 1
ATOM 2201 N N . ASP A 1 272 ? -7.885 10.863 30.359 1.00 94.00 272 ASP A N 1
ATOM 2202 C CA . ASP A 1 272 ? -6.869 9.976 30.930 1.00 94.00 272 ASP A CA 1
ATOM 2203 C C . ASP A 1 272 ? -6.769 8.656 30.142 1.00 94.00 272 ASP A C 1
ATOM 2205 O O . ASP A 1 272 ? -5.843 7.873 30.356 1.00 94.00 272 ASP A O 1
ATOM 2209 N N . ILE A 1 273 ? -7.708 8.412 29.218 1.00 95.12 273 ILE A N 1
ATOM 2210 C CA . ILE A 1 273 ? -7.742 7.249 28.332 1.00 95.12 273 ILE A CA 1
ATOM 2211 C C . ILE A 1 273 ? -7.179 7.663 26.970 1.00 95.12 273 ILE A C 1
ATOM 2213 O O . ILE A 1 273 ? -7.707 8.549 26.298 1.00 95.12 273 ILE A O 1
ATOM 2217 N N . VAL A 1 274 ? -6.114 6.996 26.529 1.00 95.88 274 VAL A N 1
ATOM 2218 C CA . VAL A 1 274 ? -5.532 7.217 25.201 1.00 95.88 274 VAL A CA 1
ATOM 2219 C C . VAL A 1 274 ? -6.009 6.119 24.266 1.00 95.88 274 VAL A C 1
ATOM 2221 O O . VAL A 1 274 ? -5.738 4.946 24.500 1.00 95.88 274 VAL A O 1
ATOM 2224 N N . ILE A 1 275 ? -6.692 6.506 23.192 1.00 94.81 275 ILE A N 1
ATOM 2225 C CA . ILE A 1 275 ? -7.232 5.582 22.193 1.00 94.81 275 ILE A CA 1
ATOM 2226 C C . ILE A 1 275 ? -6.527 5.857 20.870 1.00 94.81 275 ILE A C 1
ATOM 2228 O O . ILE A 1 275 ? -6.602 6.964 20.332 1.00 94.81 275 ILE A O 1
ATOM 2232 N N . GLN A 1 276 ? -5.818 4.863 20.351 1.00 95.69 276 GLN A N 1
ATOM 2233 C CA . GLN A 1 276 ? -5.127 4.927 19.069 1.00 95.69 276 GLN A CA 1
ATOM 2234 C C . GLN A 1 276 ? -5.754 3.927 18.107 1.00 95.69 276 GLN A C 1
ATOM 2236 O O . GLN A 1 276 ? -5.978 2.775 18.464 1.00 95.69 276 GLN A O 1
ATOM 2241 N N . ALA A 1 277 ? -6.026 4.375 16.889 1.00 95.38 277 ALA A N 1
ATOM 2242 C CA . ALA A 1 277 ? -6.395 3.513 15.782 1.00 95.38 277 ALA A CA 1
ATOM 2243 C C . ALA A 1 277 ? -5.251 3.503 14.771 1.00 95.38 277 ALA A C 1
ATOM 2245 O O . ALA A 1 277 ? -4.692 4.556 14.453 1.00 95.38 277 ALA A O 1
ATOM 2246 N N . SER A 1 278 ? -4.938 2.323 14.255 1.00 95.75 278 SER A N 1
ATOM 2247 C CA . SER A 1 278 ? -3.923 2.113 13.232 1.00 95.75 278 SER A CA 1
ATOM 2248 C C . SER A 1 278 ? -4.543 1.442 12.012 1.00 95.75 278 SER A C 1
ATOM 2250 O O . SER A 1 278 ? -5.418 0.582 12.126 1.00 95.75 278 SER A O 1
ATOM 2252 N N . SER A 1 279 ? -4.073 1.861 10.848 1.00 95.75 279 SER A N 1
ATOM 2253 C CA . SER A 1 279 ? -4.238 1.219 9.550 1.00 95.75 279 SER A CA 1
ATOM 2254 C C . SER A 1 279 ? -2.839 0.892 9.019 1.00 95.75 279 SER A C 1
ATOM 2256 O O . SER A 1 279 ? -1.851 1.360 9.596 1.00 95.75 279 SER A O 1
ATOM 2258 N N . PRO A 1 280 ? -2.717 0.174 7.892 1.00 95.50 280 PRO A N 1
ATOM 2259 C CA . PRO A 1 280 ? -1.410 -0.087 7.298 1.00 95.50 280 PRO A CA 1
ATOM 2260 C C . PRO A 1 280 ? -0.659 1.185 6.876 1.00 95.50 280 PRO A C 1
ATOM 2262 O O . PRO A 1 280 ? 0.545 1.131 6.654 1.00 95.50 280 PRO A O 1
ATOM 2265 N N . PHE A 1 281 ? -1.351 2.324 6.756 1.00 95.25 281 PHE A N 1
ATOM 2266 C CA . PHE A 1 281 ? -0.801 3.574 6.228 1.00 95.25 281 PHE A CA 1
ATOM 2267 C C . PHE A 1 281 ? -0.595 4.655 7.288 1.00 95.25 281 PHE A C 1
ATOM 2269 O O . PHE A 1 281 ? 0.263 5.522 7.130 1.00 95.25 281 PHE A O 1
ATOM 2276 N N . GLU A 1 282 ? -1.377 4.641 8.366 1.00 94.56 282 GLU A N 1
ATOM 2277 C CA . GLU A 1 282 ? -1.327 5.684 9.386 1.00 94.56 282 GLU A CA 1
ATOM 2278 C C . GLU A 1 282 ? -1.711 5.167 10.772 1.00 94.56 282 GLU A C 1
ATOM 2280 O O . GLU A 1 282 ? -2.410 4.171 10.935 1.00 94.56 282 GLU A O 1
ATOM 2285 N N . THR A 1 283 ? -1.278 5.895 11.799 1.00 94.56 283 THR A N 1
ATOM 2286 C CA . THR A 1 283 ? -1.770 5.736 13.169 1.00 94.56 283 THR A CA 1
ATOM 2287 C C . THR A 1 283 ? -2.252 7.085 13.673 1.00 94.56 283 THR A C 1
ATOM 2289 O O . THR A 1 283 ? -1.517 8.072 13.628 1.00 94.56 283 THR A O 1
ATOM 2292 N N . VAL A 1 284 ? -3.486 7.129 14.172 1.00 94.19 284 VAL A N 1
ATOM 2293 C CA . VAL A 1 284 ? -4.122 8.348 14.676 1.00 94.19 284 VAL A CA 1
ATOM 2294 C C . VAL A 1 284 ? -4.592 8.155 16.112 1.00 94.19 284 VAL A C 1
ATOM 2296 O O . VAL A 1 284 ? -5.094 7.100 16.495 1.00 94.19 284 VAL A O 1
ATOM 2299 N N . THR A 1 285 ? -4.463 9.201 16.925 1.00 94.00 285 THR A N 1
ATOM 2300 C CA . THR A 1 285 ? -5.092 9.244 18.250 1.00 94.00 285 THR A CA 1
ATOM 2301 C C . THR A 1 285 ? -6.515 9.766 18.112 1.00 94.00 285 THR A C 1
ATOM 2303 O O . THR A 1 285 ? -6.721 10.894 17.656 1.00 94.00 285 THR A O 1
ATOM 2306 N N . LEU A 1 286 ? -7.494 8.974 18.542 1.00 91.31 286 LEU A N 1
ATOM 2307 C CA . LEU A 1 286 ? -8.903 9.344 18.523 1.00 91.31 286 LEU A CA 1
ATOM 2308 C C . LEU A 1 286 ? -9.191 10.284 19.693 1.00 91.31 286 LEU A C 1
ATOM 2310 O O . LEU A 1 286 ? -9.068 9.916 20.858 1.00 91.31 286 LEU A O 1
ATOM 2314 N N . ARG A 1 287 ? -9.541 11.531 19.370 1.00 86.81 287 ARG A N 1
ATOM 2315 C CA . ARG A 1 287 ? -9.808 12.587 20.364 1.00 86.81 287 ARG A CA 1
ATOM 2316 C C . ARG A 1 287 ? -11.270 13.003 20.438 1.00 86.81 287 ARG A C 1
ATOM 2318 O O . ARG A 1 287 ? -11.647 13.685 21.382 1.00 86.81 287 ARG A O 1
ATOM 2325 N N . ASN A 1 288 ? -12.071 12.637 19.440 1.00 85.94 288 ASN A N 1
ATOM 2326 C CA . ASN A 1 288 ? -13.491 12.946 19.416 1.00 85.94 288 ASN A CA 1
ATOM 2327 C C . ASN A 1 288 ? -14.258 11.788 20.057 1.00 85.94 288 ASN A C 1
ATOM 2329 O O . ASN A 1 288 ? -14.352 10.708 19.476 1.00 85.94 288 ASN A O 1
ATOM 2333 N N . TYR A 1 289 ? -14.758 12.008 21.268 1.00 88.94 289 TYR A N 1
ATOM 2334 C CA . TYR A 1 289 ? -15.488 11.009 22.037 1.00 88.94 289 TYR A CA 1
ATOM 2335 C C . TYR A 1 289 ? -16.844 11.551 22.481 1.00 88.94 289 TYR A C 1
ATOM 2337 O O . TYR A 1 289 ? -16.989 12.718 22.847 1.00 88.94 289 TYR A O 1
ATOM 2345 N N . THR A 1 290 ? -17.841 10.673 22.488 1.00 92.12 290 THR A N 1
ATOM 2346 C CA . THR A 1 290 ? -19.138 10.931 23.116 1.00 92.12 290 THR A CA 1
ATOM 2347 C C . THR A 1 290 ? -19.155 10.258 24.480 1.00 92.12 290 THR A C 1
ATOM 2349 O O . THR A 1 290 ? -18.917 9.055 24.578 1.00 92.12 290 THR A O 1
ATOM 2352 N N . VAL A 1 291 ? -19.423 11.031 25.534 1.00 92.81 291 VAL A N 1
ATOM 2353 C CA . VAL A 1 291 ? -19.416 10.534 26.916 1.00 92.81 291 VAL A CA 1
ATOM 2354 C C . VAL A 1 291 ? -20.841 10.321 27.402 1.00 92.81 291 VAL A C 1
ATOM 2356 O O . VAL A 1 291 ? -21.669 11.230 27.337 1.00 92.81 291 VAL A O 1
ATOM 2359 N N . TYR A 1 292 ? -21.105 9.140 27.946 1.00 91.75 292 TYR A N 1
ATOM 2360 C CA . TYR A 1 292 ? -22.334 8.817 28.654 1.00 91.75 292 TYR A CA 1
ATOM 2361 C C . TYR A 1 292 ? -22.018 8.505 30.111 1.00 91.75 292 TYR A C 1
ATOM 2363 O O . TYR A 1 292 ? -21.079 7.772 30.409 1.00 91.75 292 TYR A O 1
ATOM 2371 N N . THR A 1 293 ? -22.847 9.000 31.025 1.00 89.25 293 THR A N 1
ATOM 2372 C CA . THR A 1 293 ? -22.779 8.611 32.436 1.00 89.25 293 THR A CA 1
ATOM 2373 C C . THR A 1 293 ? -24.008 7.792 32.768 1.00 89.25 293 THR A C 1
ATOM 2375 O O . THR A 1 293 ? -25.136 8.277 32.663 1.00 89.25 293 THR A O 1
ATOM 2378 N N . GLN A 1 294 ? -23.795 6.546 33.177 1.00 85.12 294 GLN A N 1
ATOM 2379 C CA . GLN A 1 294 ? -24.850 5.656 33.626 1.00 85.12 294 GLN A CA 1
ATOM 2380 C C . GLN A 1 294 ? -24.748 5.435 35.132 1.00 85.12 294 GLN A C 1
ATOM 2382 O O . GLN A 1 294 ? -23.700 5.104 35.685 1.00 85.12 294 GLN A O 1
ATOM 2387 N N . ASN A 1 295 ? -25.892 5.576 35.791 1.00 77.06 295 ASN A N 1
ATOM 2388 C CA . ASN A 1 295 ? -26.077 5.235 37.192 1.00 77.06 295 ASN A CA 1
ATOM 2389 C C . ASN A 1 295 ? -27.071 4.077 37.261 1.00 77.06 295 ASN A C 1
ATOM 2391 O O . ASN A 1 295 ? -28.227 4.310 37.629 1.00 77.06 295 ASN A O 1
ATOM 2395 N N . PRO A 1 296 ? -26.683 2.856 36.842 1.00 68.12 296 PRO A N 1
ATOM 2396 C CA . PRO A 1 296 ? -27.566 1.713 36.992 1.00 68.12 296 PRO A CA 1
ATOM 2397 C C . PRO A 1 296 ? -27.919 1.618 38.476 1.00 68.12 296 PRO A C 1
ATOM 2399 O O . PRO A 1 296 ? -27.037 1.521 39.325 1.00 68.12 296 PRO A O 1
ATOM 2402 N N . SER A 1 297 ? -29.203 1.742 38.811 1.00 57.97 297 SER A N 1
ATOM 2403 C CA . SER A 1 297 ? -29.645 1.655 40.200 1.00 57.97 297 SER A CA 1
ATOM 2404 C C . SER A 1 297 ? -29.179 0.318 40.757 1.00 57.97 297 SER A C 1
ATOM 2406 O O . SER A 1 297 ? -29.592 -0.708 40.220 1.00 57.97 297 SER A O 1
ATOM 2408 N N . LEU A 1 298 ? -28.350 0.317 41.806 1.00 54.06 298 LEU A N 1
ATOM 2409 C CA . LEU A 1 298 ? -27.968 -0.891 42.538 1.00 54.06 298 LEU A CA 1
ATOM 2410 C C . LEU A 1 298 ? -29.240 -1.703 42.840 1.00 54.06 298 LEU A C 1
ATOM 2412 O O . LEU A 1 298 ? -30.024 -1.277 43.696 1.00 54.06 298 LEU A O 1
ATOM 2416 N N . PRO A 1 299 ? -29.487 -2.869 42.210 1.00 51.03 299 PRO A N 1
ATOM 2417 C CA . PRO A 1 299 ? -30.623 -3.705 42.569 1.00 51.03 299 PRO A CA 1
ATOM 2418 C C . PRO A 1 299 ? -30.283 -4.480 43.851 1.00 51.03 299 PRO A C 1
ATOM 2420 O O . PRO A 1 299 ? -30.418 -5.694 43.929 1.00 51.03 299 PRO A O 1
ATOM 2423 N N . PHE A 1 300 ? -29.829 -3.783 44.896 1.00 49.09 300 PHE A N 1
ATOM 2424 C CA . PHE A 1 300 ? -29.382 -4.392 46.148 1.00 49.09 300 PHE A CA 1
ATOM 2425 C C . PHE A 1 300 ? -30.535 -4.879 47.036 1.00 49.09 300 PHE A C 1
ATOM 2427 O O . PHE A 1 300 ? -30.296 -5.453 48.094 1.00 49.09 300 PHE A O 1
ATOM 2434 N N . LYS A 1 301 ? -31.798 -4.667 46.640 1.00 51.44 301 LYS A N 1
ATOM 2435 C CA . LYS A 1 301 ? -32.952 -4.950 47.510 1.00 51.44 301 LYS A CA 1
ATOM 2436 C C . LYS A 1 301 ? -33.784 -6.182 47.150 1.00 51.44 301 LYS A C 1
ATOM 2438 O O . LYS A 1 301 ? -34.536 -6.629 48.006 1.00 51.44 301 LYS A O 1
ATOM 2443 N N . SER A 1 302 ? -33.664 -6.762 45.953 1.00 54.16 302 SER A N 1
ATOM 2444 C CA . SER A 1 302 ? -34.629 -7.788 45.510 1.00 54.16 302 SER A CA 1
ATOM 2445 C C . SER A 1 302 ? -34.169 -9.239 45.694 1.00 54.16 302 SER A C 1
ATOM 2447 O O . SER A 1 302 ? -34.975 -10.052 46.132 1.00 54.16 302 SER A O 1
ATOM 2449 N N . VAL A 1 303 ? -32.905 -9.580 45.414 1.00 55.28 303 VAL A N 1
ATOM 2450 C CA . VAL A 1 303 ? -32.466 -10.996 45.357 1.00 55.28 303 VAL A CA 1
ATOM 2451 C C . VAL A 1 303 ? -31.926 -11.516 46.696 1.00 55.28 303 VAL A C 1
ATOM 2453 O O . VAL A 1 303 ? -32.101 -12.687 47.026 1.00 55.28 303 VAL A O 1
ATOM 2456 N N . PHE A 1 304 ? -31.351 -10.643 47.529 1.00 62.00 304 PHE A N 1
ATOM 2457 C CA . PHE A 1 304 ? -30.886 -11.024 48.869 1.00 62.00 304 PHE A CA 1
ATOM 2458 C C . PHE A 1 304 ? -32.039 -11.351 49.826 1.00 62.00 304 PHE A C 1
ATOM 2460 O O . PHE A 1 304 ? -31.895 -12.205 50.696 1.00 62.00 304 PHE A O 1
ATOM 2467 N N . PHE A 1 305 ? -33.195 -10.704 49.654 1.00 66.12 305 PHE A N 1
ATOM 2468 C CA . PHE A 1 305 ? -34.363 -10.900 50.513 1.00 66.12 305 PHE A CA 1
ATOM 2469 C C . PHE A 1 305 ? -34.923 -12.336 50.466 1.00 66.12 305 PHE A C 1
ATOM 2471 O O . PHE A 1 305 ? -35.075 -12.931 51.533 1.00 66.12 305 PHE A O 1
ATOM 2478 N N . PRO A 1 306 ? -35.182 -12.951 49.292 1.00 72.50 306 PRO A N 1
ATOM 2479 C CA . PRO A 1 306 ? -35.632 -14.338 49.226 1.00 72.50 306 PRO A CA 1
ATOM 2480 C C . PRO A 1 306 ? -34.548 -15.325 49.675 1.00 72.50 306 PRO A C 1
ATOM 2482 O O . PRO A 1 306 ? -34.878 -16.293 50.353 1.00 72.50 306 PRO A O 1
ATOM 2485 N N . PHE A 1 307 ? -33.263 -15.074 49.394 1.00 75.69 307 PHE A N 1
ATOM 2486 C CA . PHE A 1 307 ? -32.173 -15.938 49.874 1.00 75.69 307 PHE A CA 1
ATOM 2487 C C . PHE A 1 307 ? -32.036 -15.919 51.402 1.00 75.69 307 PHE A C 1
ATOM 2489 O O . PHE A 1 307 ? -31.943 -16.975 52.030 1.00 75.69 307 PHE A O 1
ATOM 2496 N N . ALA A 1 308 ? -32.088 -14.734 52.015 1.00 78.75 308 ALA A N 1
ATOM 2497 C CA . ALA A 1 308 ? -32.094 -14.584 53.467 1.00 78.75 308 ALA A CA 1
ATOM 2498 C C . ALA A 1 308 ? -33.345 -15.221 54.096 1.00 78.75 308 ALA A C 1
ATOM 2500 O O . ALA A 1 308 ? -33.242 -15.867 55.138 1.00 78.75 308 ALA A O 1
ATOM 2501 N N . LEU A 1 309 ? -34.510 -15.104 53.445 1.00 82.88 309 LEU A N 1
ATOM 2502 C CA . LEU A 1 309 ? -35.752 -15.740 53.886 1.00 82.88 309 LEU A CA 1
ATOM 2503 C C . LEU A 1 309 ? -35.651 -17.273 53.845 1.00 82.88 309 LEU A C 1
ATOM 2505 O O . LEU A 1 309 ? -36.020 -17.932 54.813 1.00 82.88 309 LEU A O 1
ATOM 2509 N N . VAL A 1 310 ? -35.110 -17.848 52.766 1.00 87.56 310 VAL A N 1
ATOM 2510 C CA . VAL A 1 310 ? -34.894 -19.300 52.639 1.00 87.56 310 VAL A CA 1
ATOM 2511 C C . VAL A 1 310 ? -33.919 -19.800 53.706 1.00 87.56 310 VAL A C 1
ATOM 2513 O O . VAL A 1 310 ? -34.208 -20.795 54.370 1.00 87.56 310 VAL A O 1
ATOM 2516 N N . LEU A 1 311 ? -32.810 -19.091 53.941 1.00 87.25 311 LEU A N 1
ATOM 2517 C CA . LEU A 1 311 ? -31.857 -19.421 55.007 1.00 87.25 311 LEU A CA 1
ATOM 2518 C C . LEU A 1 311 ? -32.496 -19.349 56.402 1.00 87.25 311 LEU A C 1
ATOM 2520 O O . LEU A 1 311 ? -32.276 -20.242 57.220 1.00 87.25 311 LEU A O 1
ATOM 2524 N N . LEU A 1 312 ? -33.333 -18.340 56.664 1.00 89.06 312 LEU A N 1
ATOM 2525 C CA . LEU A 1 312 ? -34.078 -18.208 57.920 1.00 89.06 312 LEU A CA 1
ATOM 2526 C C . LEU A 1 312 ? -35.090 -19.341 58.122 1.00 89.06 312 LEU A C 1
ATOM 2528 O O . LEU A 1 312 ? -35.184 -19.883 59.222 1.00 89.06 312 LEU A O 1
ATOM 2532 N N . VAL A 1 313 ? -35.823 -19.729 57.075 1.00 89.75 313 VAL A N 1
ATOM 2533 C CA . VAL A 1 313 ? -36.787 -20.840 57.131 1.00 89.75 313 VAL A CA 1
ATOM 2534 C C . VAL A 1 313 ? -36.071 -22.171 57.367 1.00 89.75 313 VAL A C 1
ATOM 2536 O O . VAL A 1 313 ? -36.506 -22.953 58.213 1.00 89.75 313 VAL A O 1
ATOM 2539 N N . LEU A 1 314 ? -34.949 -22.413 56.684 1.00 87.69 314 LEU A N 1
ATOM 2540 C CA . LEU A 1 314 ? -34.127 -23.607 56.894 1.00 87.69 314 LEU A CA 1
ATOM 2541 C C . LEU A 1 314 ? -33.558 -23.652 58.317 1.00 87.69 314 LEU A C 1
ATOM 2543 O O . LEU A 1 314 ? -33.663 -24.680 58.983 1.00 87.69 314 LEU A O 1
ATOM 2547 N N . TYR A 1 315 ? -33.031 -22.535 58.822 1.00 89.19 315 TYR A N 1
ATOM 2548 C CA . TYR A 1 315 ? -32.537 -22.433 60.196 1.00 89.19 315 TYR A CA 1
ATOM 2549 C C . TYR A 1 315 ? -33.649 -22.673 61.234 1.00 89.19 315 TYR A C 1
ATOM 2551 O O . TYR A 1 315 ? -33.470 -23.427 62.196 1.00 89.19 315 TYR A O 1
ATOM 2559 N N . ALA A 1 316 ? -34.835 -22.092 61.028 1.00 86.81 316 ALA A N 1
ATOM 2560 C CA . ALA A 1 316 ? -35.997 -22.311 61.888 1.00 86.81 316 ALA A CA 1
ATOM 2561 C C . ALA A 1 316 ? -36.474 -23.777 61.864 1.00 86.81 316 ALA A C 1
ATOM 2563 O O . ALA A 1 316 ? -36.826 -24.328 62.908 1.00 86.81 316 ALA A O 1
ATOM 2564 N N . GLY A 1 317 ? -36.448 -24.432 60.700 1.00 87.12 317 GLY A N 1
ATOM 2565 C CA . GLY A 1 317 ? -36.767 -25.854 60.560 1.00 87.12 317 GLY A CA 1
ATOM 2566 C C . GLY A 1 317 ? -35.764 -26.758 61.281 1.00 87.12 317 GLY A C 1
ATOM 2567 O O . GLY A 1 317 ? -36.158 -27.596 62.092 1.00 87.12 317 GLY A O 1
ATOM 2568 N N . ILE A 1 318 ? -34.467 -26.543 61.049 1.00 84.75 318 ILE A N 1
ATOM 2569 C CA . ILE A 1 318 ? -33.384 -27.328 61.662 1.00 84.75 318 ILE A CA 1
ATOM 2570 C C . ILE A 1 318 ? -33.369 -27.150 63.187 1.00 84.75 318 ILE A C 1
ATOM 2572 O O . ILE A 1 318 ? -33.252 -28.133 63.915 1.00 84.75 318 ILE A O 1
ATOM 2576 N N . SER A 1 319 ? -33.553 -25.927 63.695 1.00 79.81 319 SER A N 1
ATOM 2577 C CA . SER A 1 319 ? -33.581 -25.669 65.144 1.00 79.81 319 SER A CA 1
ATOM 2578 C C . SER A 1 319 ? -34.773 -26.319 65.856 1.00 79.81 319 SER A C 1
ATOM 2580 O O . SER A 1 319 ? -34.630 -26.746 67.002 1.00 79.81 319 SER A O 1
ATOM 2582 N N . LYS A 1 320 ? -35.932 -26.456 65.194 1.00 80.62 320 LYS A N 1
ATOM 2583 C CA . LYS A 1 320 ? -37.069 -27.225 65.729 1.00 80.62 320 LYS A CA 1
ATOM 2584 C C . LYS A 1 320 ? -36.768 -28.718 65.802 1.00 80.62 320 LYS A C 1
ATOM 2586 O O . LYS A 1 320 ? -37.061 -29.327 66.824 1.00 80.62 320 LYS A O 1
ATOM 2591 N N . ILE A 1 321 ? -36.164 -29.283 64.755 1.00 81.50 321 ILE A N 1
ATOM 2592 C CA . ILE A 1 321 ? -35.786 -30.703 64.720 1.00 81.50 321 ILE A CA 1
ATOM 2593 C C . ILE A 1 321 ? -34.757 -31.000 65.819 1.00 81.50 321 ILE A C 1
ATOM 2595 O O . ILE A 1 321 ? -34.951 -31.928 66.599 1.00 81.50 321 ILE A O 1
ATOM 2599 N N . LEU A 1 322 ? -33.723 -30.165 65.956 1.00 72.44 322 LEU A N 1
ATOM 2600 C CA . LEU A 1 322 ? -32.683 -30.323 66.980 1.00 72.44 322 LEU A CA 1
ATOM 2601 C C . LEU A 1 322 ? -33.195 -30.175 68.422 1.00 72.44 322 LEU A C 1
ATOM 2603 O O . LEU A 1 322 ? -32.589 -30.738 69.320 1.00 72.44 322 LEU A O 1
ATOM 2607 N N . ARG A 1 323 ? -34.285 -29.433 68.665 1.00 72.75 323 ARG A N 1
ATOM 2608 C CA . ARG A 1 323 ? -34.917 -29.335 69.998 1.00 72.75 323 ARG A CA 1
ATOM 2609 C C . ARG A 1 323 ? -35.851 -30.501 70.331 1.00 72.75 323 ARG A C 1
ATOM 2611 O O . ARG A 1 323 ? -36.280 -30.609 71.473 1.00 72.75 323 ARG A O 1
ATOM 2618 N N . SER A 1 324 ? -36.235 -31.297 69.335 1.00 70.12 324 SER A N 1
ATOM 2619 C CA . SER A 1 324 ? -37.142 -32.444 69.501 1.00 70.12 324 SER A CA 1
ATOM 2620 C C . SER A 1 324 ? -36.422 -33.782 69.698 1.00 70.12 324 SER A C 1
ATOM 2622 O O . SER A 1 324 ? -37.085 -34.794 69.912 1.00 70.12 324 SER A O 1
ATOM 2624 N N . ILE A 1 325 ? -35.091 -33.768 69.600 1.00 69.38 325 ILE A N 1
ATOM 2625 C CA . ILE A 1 325 ? -34.174 -34.882 69.870 1.00 69.38 325 ILE A CA 1
ATOM 2626 C C . ILE A 1 325 ? -33.596 -34.677 71.269 1.00 69.38 325 ILE A C 1
ATOM 2628 O O . ILE A 1 325 ? -33.509 -35.675 72.014 1.00 69.38 325 ILE A O 1
#

Secondary structure (DSSP, 8-state):
-HHHHHHHHHHHHHHHHHHSHHHHHHHHHHHHHHHHHS-EESSGGGSPP-S-----GGG-TT-HHHHHHHT-GGG---EEEEEEEEEEETT-EEETTEEEE-S-HHHHEEEEEEEEEE--SS-EEEEEEEEEEEEEETTEEEEEEEEEEEEEEE-TTSPEEEEEEEEEEEEEEEPPEEPPP-TT--EEEEEESSSSS-EEEEEE--TT-SEEEEEETTEEEEEEEEEEEEEE-TT--EEEEEEEEEEEEEESSSEEEETTEEEEES---GGGEEEEEE-SS-EEE---EEEEEE-----TTTSHHHHHHHHHHHHHHHHHHHH--

Nearest PDB structures (foldseek):
  7m30-assembly1_D  TM=5.600E-01  e=1.757E+00  Human betaherpesvirus 5
  3lk4-assembly12_8  TM=2.971E-01  e=2.178E+00  Gallus gallus
  1jva-assembly2_B  TM=2.769E-01  e=1.666E+00  Saccharomyces cerevisiae
  1gpp-assembly1_A  TM=2.910E-01  e=4.146E+00  Saccharomyces cerevisiae

Solvent-accessible surface area (backbone atoms only — not comparable to full-atom values): 18442 Å² total; per-residue (Å²): 115,72,72,61,52,54,53,55,52,52,50,51,51,53,50,52,63,60,64,69,46,58,64,63,52,47,53,51,46,54,50,47,52,45,65,74,72,55,58,73,41,75,38,41,86,67,55,71,77,67,84,65,67,37,64,66,82,87,62,55,88,65,67,55,64,60,55,52,69,76,45,36,74,91,75,54,51,64,31,75,49,61,47,52,36,77,48,45,47,58,57,26,34,33,53,86,95,44,49,26,31,82,81,62,63,78,80,32,48,38,70,50,72,51,79,47,70,51,78,44,85,82,54,43,82,75,49,78,48,80,47,80,48,73,49,76,56,98,67,27,40,38,41,38,38,44,39,32,44,40,28,30,37,70,49,102,83,72,48,77,47,75,48,78,48,76,48,75,42,67,38,73,48,74,57,62,44,71,60,69,74,75,73,92,43,55,31,41,37,40,35,30,76,44,42,100,68,39,25,20,38,40,38,70,56,57,86,59,38,26,32,39,37,42,35,40,89,90,12,33,36,37,39,34,46,33,47,24,39,62,45,63,47,101,25,43,34,51,30,29,40,48,40,86,37,88,47,77,50,77,40,69,80,48,46,50,67,59,89,84,32,36,35,34,67,32,81,68,59,73,89,64,48,47,38,35,40,25,31,54,87,51,74,46,74,65,81,65,68,49,80,43,81,43,66,55,74,67,76,78,72,67,67,58,52,59,54,53,50,52,52,50,52,51,50,56,51,52,54,53,55,65,72,74,108

Sequence (325 aa):
MVKTFYLVLSILFLIFISIEATAEEQELYDMFIAMMSGSYIDNVSDLPPSSNPMPDRNWQPGDGDWIYENCNYETGRNCIYGWLDIVGYNNSIRSGDAYFIQGNPKDLAIIEYKTYIRINQGLLLERWEYDLEKSESNGSLYVRLHAVAVLYRTDGRGHKLYNNESYDFYDSEPVPEQYPLLKDSPVYITIYNHSFEPKTSVQFSVPAATKIKVSYQNSSLEYYKQIAIVEYTGKNVPFGNLTAMNSWEKQGDEVSHIGNEIIVNGIAEPRDIVIQASSPFETVTLRNYTVYTQNPSLPFKSVFFPFALVLLVLYAGISKILRSI

Mean predicted aligned error: 12.18 Å

Radius of gyration: 34.94 Å; Cα contacts (8 Å, |Δi|>4): 606; chains: 1; bounding box: 75×55×117 Å

Foldseek 3Di:
DVVVVVVVVVVVVVVVVVVVVPPVVVVVVVVVVLVVPFDWDQALVPFDDLPAFAADPVQDPPPCVVCCVVVPLVVLDKDKDWAKDQSDFRSWEDEPHAIADADDRQVGTDMDMDMDMDHGDQKDFPDKDWDWDWDDDPQKIKIKIKIKTWIWDADPVRDTDIDIDIDIHMDMDGRGHHQDDQPPWEKEWEWAAAEPFTKIKIATDRPSFQKKWKDADQKIKMFGQWIFTWDADPSRHTYTYTDGDGDMDIDDDQWDDDVRIIIGGHGDDPVRMWMWTGHNHDIDTDDDYDYHYDHPPYPVPDPVVVVVVVVVVVVVVVVVVVVVD

pLDDT: mean 83.56, std 15.45, range [44.69, 98.12]

Organism: NCBI:txid1392998